Protein AF-A0A2P5P7U0-F1 (afdb_monomer)

InterPro domains:
  IPR005358 Putative zinc- or iron-chelating domain containing protein [PF03692] (101-203)

Nearest PDB structures (foldseek):
  4qjb-assembly2_B  TM=2.752E-01  e=4.908E+00  Plasmodium falciparum 3D7

Radius of gyration: 21.64 Å; Cα contacts (8 Å, |Δi|>4): 292; chains: 1; bounding box: 69×58×54 Å

Secondary structure (DSSP, 8-state):
--------------SSHHHHHHHHHHHHHHTTSS--TTTTTTTTS-TTTTT-GGGTT--GGGS-HHHHHHHHHHHHHTT---EE-S---HHHHHHHHTTS------GGGS--TT-TT--EEEEEHHHHHHHHHHHT--HHHHHHTSEEEEEETTEEEEEEESSPTTEETTEETTGGG--HHHHHTTEEE-TT-TT-EEE-TTSHHHHHHHHHHHHHHHHHHHHTTS-----PPP---HHHHHHHHTTS----

Organism: NCBI:txid1536648

Solvent-accessible surface area (backbone atoms only — not comparable to full-atom values): 15361 Å² total; per-residue (Å²): 133,88,82,88,81,85,87,81,83,93,74,88,89,84,84,66,75,68,66,60,52,63,62,54,48,62,56,54,49,69,62,58,80,62,92,55,74,57,77,62,49,70,83,52,53,66,40,64,88,67,74,40,54,90,49,67,96,52,52,75,57,75,50,52,72,69,57,50,52,52,51,48,49,46,24,39,76,69,73,25,52,59,63,42,81,39,59,70,41,72,68,53,50,53,59,50,54,67,61,45,70,81,82,47,86,54,63,89,42,51,70,49,85,92,42,70,91,49,59,36,52,54,36,42,57,67,46,48,45,45,35,16,63,62,62,73,41,57,51,72,62,52,52,72,66,33,45,81,72,52,68,58,94,89,38,49,33,30,25,47,41,52,74,39,85,50,60,50,99,92,17,53,70,37,62,94,45,50,36,66,61,67,66,53,50,45,55,42,84,36,95,90,42,57,61,29,30,27,36,37,37,72,29,72,42,27,43,45,26,51,54,45,54,35,51,51,48,52,56,42,66,73,61,62,90,69,79,94,72,96,69,87,75,86,77,77,54,76,68,63,42,49,72,66,46,63,77,54,80,81,84,126

Mean predicted aligned error: 11.46 Å

Foldseek 3Di:
DDDDDDDDDPDDPDDDPPPVVVVLLVVLLVLAPDPDQQPQLPPFFDCVVLVNPVCRPPHLLPDDPVSLVSSLVRCLVSVGWRKRQAFPAPVNLVSLLVLFDAQQPLPLLDDDPVCVVQQAQKAWLVLLVLLCVQLVNPSVRSVVQWAWDDQAPNITMTGCGPNHPQQDPNHGSNVVSDGPSVVSPPWADPPPDRRIITGRSNGPSSSSSVVSSSNSSVVSVVVPPDDDDDDDDDDDPVSSCCVRCVSPDPDD

pLDDT: mean 75.56, std 23.98, range [26.41, 98.31]

Sequence (252 aa):
MEKGLSARCLGGMTGNLSKTLRKDISVVSLVLEKGTCQQVMADLIDFDKHGLGNLRGRQPHQWMQAEMDSFLTACEAEEAAPRINLPFSLDTIQKLLSLAKCRGCGKCCIPNPKHPEWPGAGLFEDELKEVAKGSLIPFNKLKQQCIYRDTVDGRKSYWLPFPCQFRSAKGCKVYQVRPMACRMYPFVSGDNDPSHLILKVSCDYGKDIYRAITRNIKESLVDSHYLASGRKTFDPTEKDWEYLVGYLPKNK

Structure (mmCIF, N/CA/C/O backbone):
data_AF-A0A2P5P7U0-F1
#
_entry.id   AF-A0A2P5P7U0-F1
#
loop_
_atom_site.group_PDB
_atom_site.id
_atom_site.type_symbol
_atom_site.label_atom_id
_atom_site.label_alt_id
_atom_site.label_comp_id
_atom_site.label_asym_id
_atom_site.label_entity_id
_atom_site.label_seq_id
_atom_site.pdbx_PDB_ins_code
_atom_site.Cartn_x
_atom_site.Cartn_y
_atom_site.Cartn_z
_atom_site.occupancy
_atom_site.B_iso_or_equiv
_atom_site.auth_seq_id
_atom_site.auth_comp_id
_atom_site.auth_asym_id
_atom_site.auth_atom_id
_atom_site.pdbx_PDB_model_num
ATOM 1 N N . MET A 1 1 ? -46.631 -34.469 -16.125 1.00 38.91 1 MET A N 1
ATOM 2 C CA . MET A 1 1 ? -46.068 -34.008 -17.408 1.00 38.91 1 MET A CA 1
ATOM 3 C C . MET A 1 1 ? -46.374 -32.525 -17.536 1.00 38.91 1 MET A C 1
ATOM 5 O O . MET A 1 1 ? -47.447 -32.123 -17.116 1.00 38.91 1 MET A O 1
ATOM 9 N N . GLU A 1 2 ? -45.386 -31.763 -18.006 1.00 36.50 2 GLU A N 1
ATOM 10 C CA . GLU A 1 2 ? -45.443 -30.356 -18.445 1.00 36.50 2 GLU A CA 1
ATOM 11 C C . GLU A 1 2 ? -45.825 -29.276 -17.411 1.00 36.50 2 GLU A C 1
ATOM 13 O O . GLU A 1 2 ? -46.986 -28.981 -17.148 1.00 36.50 2 GLU A O 1
ATOM 18 N N . LYS A 1 3 ? -44.796 -28.602 -16.876 1.00 33.12 3 LYS A N 1
ATOM 19 C CA . LYS A 1 3 ? -44.899 -27.228 -16.363 1.00 33.12 3 LYS A CA 1
ATOM 20 C C . LYS A 1 3 ? -44.070 -26.327 -17.278 1.00 33.12 3 LYS A C 1
ATOM 22 O O . LYS A 1 3 ? -42.851 -26.469 -17.339 1.00 33.12 3 LYS A O 1
ATOM 27 N N . GLY A 1 4 ? -44.753 -25.440 -18.001 1.00 27.84 4 GLY A N 1
ATOM 28 C CA . GLY A 1 4 ? -44.160 -24.453 -18.898 1.00 27.84 4 GLY A CA 1
ATOM 29 C C . GLY A 1 4 ? -43.408 -23.363 -18.134 1.00 27.84 4 GLY A C 1
ATOM 30 O O . GLY A 1 4 ? -43.957 -22.714 -17.244 1.00 27.84 4 GLY A O 1
ATOM 31 N N . LEU A 1 5 ? -42.141 -23.170 -18.496 1.00 32.25 5 LEU A N 1
ATOM 32 C CA . LEU A 1 5 ? -41.292 -22.075 -18.038 1.00 32.25 5 LEU A CA 1
ATOM 33 C C . LEU A 1 5 ? -41.494 -20.859 -18.948 1.00 32.25 5 LEU A C 1
ATOM 35 O O . LEU A 1 5 ? -41.253 -20.905 -20.151 1.00 32.25 5 LEU A O 1
ATOM 39 N N . SER A 1 6 ? -41.942 -19.765 -18.336 1.00 28.69 6 SER A N 1
ATOM 40 C CA . SER A 1 6 ? -42.086 -18.443 -18.940 1.00 28.69 6 SER A CA 1
ATOM 41 C C . SER A 1 6 ? -40.713 -17.808 -19.179 1.00 28.69 6 SER A C 1
ATOM 43 O O . SER A 1 6 ? -40.020 -17.437 -18.232 1.00 28.69 6 SER A O 1
ATOM 45 N N . ALA A 1 7 ? -40.355 -17.620 -20.448 1.00 31.77 7 ALA A N 1
ATOM 46 C CA . ALA A 1 7 ? -39.240 -16.788 -20.880 1.00 31.77 7 ALA A CA 1
ATOM 47 C C . ALA A 1 7 ? -39.660 -15.310 -20.910 1.00 31.77 7 ALA A C 1
ATOM 49 O O . ALA A 1 7 ? -40.496 -14.928 -21.728 1.00 31.77 7 ALA A O 1
ATOM 50 N N . ARG A 1 8 ? -39.063 -14.463 -20.059 1.00 29.78 8 ARG A N 1
ATOM 51 C CA . ARG A 1 8 ? -39.053 -13.002 -20.246 1.00 29.78 8 ARG A CA 1
ATOM 52 C C . ARG A 1 8 ? -37.755 -12.370 -19.733 1.00 29.78 8 ARG A C 1
ATOM 54 O O . ARG A 1 8 ? -37.309 -12.657 -18.629 1.00 29.78 8 ARG A O 1
ATOM 61 N N . CYS A 1 9 ? -37.250 -11.450 -20.559 1.00 26.41 9 CYS A N 1
ATOM 62 C CA . CYS A 1 9 ? -36.277 -10.386 -20.287 1.00 26.41 9 CYS A CA 1
ATOM 63 C C . CYS A 1 9 ? -34.777 -10.746 -20.283 1.00 26.41 9 CYS A C 1
ATOM 65 O O . CYS A 1 9 ? -34.092 -10.618 -19.274 1.00 26.41 9 CYS A O 1
ATOM 67 N N . LEU A 1 10 ? -34.241 -11.039 -21.474 1.00 31.03 10 LEU A N 1
ATOM 68 C CA . LEU A 1 10 ? -32.892 -10.603 -21.857 1.00 31.03 10 LEU A CA 1
ATOM 69 C C . LEU A 1 10 ? -33.023 -9.217 -22.509 1.00 31.03 10 LEU A C 1
ATOM 71 O O . LEU A 1 10 ? -33.462 -9.102 -23.649 1.00 31.03 10 LEU A O 1
ATOM 75 N N . GLY A 1 11 ? -32.703 -8.166 -21.754 1.00 27.08 11 GLY A N 1
ATOM 76 C CA . GLY A 1 11 ? -32.695 -6.776 -22.211 1.00 27.08 11 GLY A CA 1
ATOM 77 C C . GLY A 1 11 ? -31.390 -6.115 -21.785 1.00 27.08 11 GLY A C 1
ATOM 78 O O . GLY A 1 11 ? -31.046 -6.127 -20.607 1.00 27.08 11 GLY A O 1
ATOM 79 N N . GLY A 1 12 ? -30.639 -5.625 -22.768 1.00 32.53 12 GLY A N 1
ATOM 80 C CA . GLY A 1 12 ? -29.226 -5.276 -22.679 1.00 32.53 12 GLY A CA 1
ATOM 81 C C . GLY A 1 12 ? -28.845 -4.230 -21.629 1.00 32.53 12 GLY A C 1
ATOM 82 O O . GLY A 1 12 ? -29.429 -3.155 -21.534 1.00 32.53 12 GLY A O 1
ATOM 83 N N . MET A 1 13 ? -27.748 -4.519 -20.929 1.00 28.50 13 MET A N 1
ATOM 84 C CA . MET A 1 13 ? -26.894 -3.530 -20.271 1.00 28.50 13 MET A CA 1
ATOM 85 C C . MET A 1 13 ? -25.478 -3.627 -20.848 1.00 28.50 13 MET A C 1
ATOM 87 O O . MET A 1 13 ? -24.517 -3.967 -20.166 1.00 28.50 13 MET A O 1
ATOM 91 N N . THR A 1 14 ? -25.343 -3.340 -22.141 1.00 35.50 14 THR A N 1
ATOM 92 C CA . THR A 1 14 ? -24.048 -3.128 -22.801 1.00 35.50 14 THR A CA 1
ATOM 93 C C . THR A 1 14 ? -23.979 -1.680 -23.259 1.00 35.50 14 THR A C 1
ATOM 95 O O . THR A 1 14 ? -24.340 -1.352 -24.385 1.00 35.50 14 THR A O 1
ATOM 98 N N . GLY A 1 15 ? -23.557 -0.786 -22.370 1.00 36.62 15 GLY A N 1
ATOM 99 C CA . GLY A 1 15 ? -23.345 0.605 -22.755 1.00 36.62 15 GLY A CA 1
ATOM 100 C C . GLY A 1 15 ? -23.300 1.544 -21.570 1.00 36.62 15 GLY A C 1
ATOM 101 O O . GLY A 1 15 ? -24.296 2.194 -21.295 1.00 36.62 15 GLY A O 1
ATOM 102 N N . ASN A 1 16 ? -22.160 1.591 -20.871 1.00 32.81 16 ASN A N 1
ATOM 103 C CA . ASN A 1 16 ? -21.675 2.810 -20.192 1.00 32.81 16 ASN A CA 1
ATOM 104 C C . ASN A 1 16 ? -20.297 2.670 -19.512 1.00 32.81 16 ASN A C 1
ATOM 106 O O . ASN A 1 16 ? -19.786 3.653 -18.985 1.00 32.81 16 ASN A O 1
ATOM 110 N N . LEU A 1 17 ? -19.627 1.514 -19.593 1.00 32.34 17 LEU A N 1
ATOM 111 C CA . LEU A 1 17 ? -18.256 1.353 -19.076 1.00 32.34 17 LEU A CA 1
ATOM 112 C C . LEU A 1 17 ? -17.185 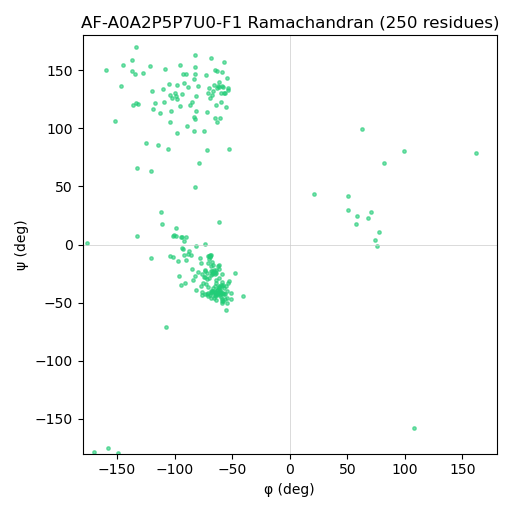2.178 -19.829 1.00 32.34 17 LEU A C 1
ATOM 114 O O . LEU A 1 17 ? -16.112 2.403 -19.282 1.00 32.34 17 LEU A O 1
ATOM 118 N N . SER A 1 18 ? -17.451 2.676 -21.047 1.00 40.00 18 SER A N 1
ATOM 119 C CA . SER A 1 18 ? -16.418 3.338 -21.867 1.00 40.00 18 SER A CA 1
ATOM 120 C C . SER A 1 18 ? -16.195 4.828 -21.573 1.00 40.00 18 SER A C 1
ATOM 122 O O . SER A 1 18 ? -15.132 5.355 -21.895 1.00 40.00 18 SER A O 1
ATOM 124 N N . LYS A 1 19 ? -17.157 5.532 -20.956 1.00 37.22 19 LYS A N 1
ATOM 125 C CA . LYS A 1 19 ? -17.023 6.978 -20.679 1.00 37.22 19 LYS A CA 1
ATOM 126 C C . LYS A 1 19 ? -16.264 7.274 -19.386 1.00 37.22 19 LYS A C 1
ATOM 128 O O . LYS A 1 19 ? -15.571 8.286 -19.324 1.00 37.22 19 LYS A O 1
ATOM 133 N N . THR A 1 20 ? -16.355 6.392 -18.392 1.00 38.66 20 THR A N 1
ATOM 134 C CA . THR A 1 20 ? -15.588 6.507 -17.143 1.00 38.66 20 THR A CA 1
ATOM 135 C C . THR A 1 20 ? -14.109 6.200 -17.389 1.00 38.66 20 THR A C 1
ATOM 137 O O . THR A 1 20 ? -13.266 7.008 -17.017 1.00 38.66 20 THR A O 1
ATOM 140 N N . LEU A 1 21 ? -13.802 5.156 -18.178 1.00 36.44 21 LEU A N 1
ATOM 141 C CA . LEU A 1 21 ? -12.424 4.823 -18.569 1.00 36.44 21 LEU A CA 1
ATOM 142 C C . LEU A 1 21 ? -11.702 5.976 -19.292 1.00 36.44 21 LEU A C 1
ATOM 144 O O . LEU A 1 21 ? -10.523 6.205 -19.056 1.00 36.44 21 LEU A O 1
ATOM 148 N N . ARG A 1 22 ? -12.399 6.746 -20.145 1.00 39.84 22 ARG A N 1
ATOM 149 C CA . ARG A 1 22 ? -11.788 7.881 -20.867 1.00 39.84 22 ARG A CA 1
ATOM 150 C C . ARG A 1 22 ? -11.360 9.040 -19.962 1.00 39.84 22 ARG A C 1
ATOM 152 O O . ARG A 1 22 ? -10.473 9.791 -20.351 1.00 39.84 22 ARG A O 1
ATOM 159 N N . LYS A 1 23 ? -11.965 9.200 -18.779 1.00 43.25 23 LYS A N 1
ATOM 160 C CA . LYS A 1 23 ? -11.517 10.190 -17.782 1.00 43.25 23 LYS A CA 1
ATOM 161 C C . LYS A 1 23 ? -10.344 9.676 -16.944 1.00 43.25 23 LYS A C 1
ATOM 163 O O . LYS A 1 23 ? -9.528 10.481 -16.515 1.00 43.25 23 LYS A O 1
ATOM 168 N N . ASP A 1 24 ? -10.217 8.363 -16.773 1.00 44.25 24 ASP A N 1
ATOM 169 C CA . ASP A 1 24 ? -9.096 7.758 -16.043 1.00 44.25 24 ASP A CA 1
ATOM 170 C C . ASP A 1 24 ? -7.787 7.787 -16.859 1.00 44.25 24 ASP A C 1
ATOM 172 O O . ASP A 1 24 ? -6.701 7.932 -16.293 1.00 44.25 24 ASP A O 1
ATOM 176 N N . ILE A 1 25 ? -7.884 7.776 -18.196 1.00 44.31 25 ILE A N 1
ATOM 177 C CA . ILE A 1 25 ? -6.740 7.929 -19.114 1.00 44.31 25 ILE A CA 1
ATOM 178 C C . ILE A 1 25 ? -6.003 9.264 -18.904 1.00 44.31 25 ILE A C 1
ATOM 180 O O . ILE A 1 25 ? -4.777 9.287 -18.968 1.00 44.31 25 ILE A O 1
ATOM 184 N N . SER A 1 26 ? -6.693 10.365 -18.564 1.00 46.41 26 SER A N 1
ATOM 185 C CA . SER A 1 26 ? -6.034 11.678 -18.420 1.00 46.41 26 SER A CA 1
ATOM 186 C C . SER A 1 26 ? -5.055 11.750 -17.246 1.00 46.41 26 SER A C 1
ATOM 188 O O . SER A 1 26 ? -4.161 12.591 -17.235 1.00 46.41 26 SER A O 1
ATOM 190 N N . VAL A 1 27 ? -5.233 10.898 -16.233 1.00 45.34 27 VAL A N 1
ATOM 191 C CA . VAL A 1 27 ? -4.309 10.818 -15.095 1.00 45.34 27 VAL A CA 1
ATOM 192 C C . VAL A 1 27 ? -3.113 9.965 -15.473 1.00 45.34 27 VAL A C 1
ATOM 194 O O . VAL A 1 27 ? -1.992 10.335 -15.145 1.00 45.34 27 VAL A O 1
ATOM 197 N N . VAL A 1 28 ? -3.333 8.878 -16.218 1.00 46.31 28 VAL A N 1
ATOM 198 C CA . VAL A 1 28 ? -2.239 8.057 -16.732 1.00 46.31 28 VAL A CA 1
ATOM 199 C C . VAL A 1 28 ? -1.353 8.873 -17.671 1.00 46.31 28 VAL A C 1
ATOM 201 O O . VAL A 1 28 ? -0.149 8.840 -17.486 1.00 46.31 28 VAL A O 1
ATOM 204 N N . SER A 1 29 ? -1.899 9.715 -18.554 1.00 41.66 29 SER A N 1
ATOM 205 C CA . SER A 1 29 ? -1.096 10.637 -19.379 1.00 41.66 29 SER A CA 1
ATOM 206 C C . SER A 1 29 ? -0.178 11.563 -18.557 1.00 41.66 29 SER A C 1
ATOM 208 O O . SER A 1 29 ? 0.963 11.793 -18.945 1.00 41.66 29 SER A O 1
ATOM 210 N N . LEU A 1 30 ? -0.618 12.018 -17.376 1.00 41.44 30 LEU A N 1
ATOM 211 C CA . LEU A 1 30 ? 0.179 12.837 -16.445 1.00 41.44 30 LEU A CA 1
ATOM 212 C C . LEU A 1 30 ? 1.365 12.074 -15.821 1.00 41.44 30 LEU A C 1
ATOM 214 O O . LEU A 1 30 ? 2.364 12.690 -15.456 1.00 41.44 30 LEU A O 1
ATOM 218 N N . VAL A 1 31 ? 1.282 10.741 -15.726 1.00 47.38 31 VAL A N 1
ATOM 219 C CA . VAL A 1 31 ? 2.366 9.868 -15.231 1.00 47.38 31 VAL A CA 1
ATOM 220 C C . VAL A 1 31 ? 3.537 9.786 -16.224 1.00 47.38 31 VAL A C 1
ATOM 222 O O . VAL A 1 31 ? 4.627 9.350 -15.859 1.00 47.38 31 VAL A O 1
ATOM 225 N N . LEU A 1 32 ? 3.335 10.193 -17.482 1.00 45.47 32 LEU A N 1
ATOM 226 C CA . LEU A 1 32 ? 4.125 9.700 -18.618 1.00 45.47 32 LEU A CA 1
ATOM 227 C C . LEU A 1 32 ? 4.888 10.774 -19.384 1.00 45.47 32 LEU A C 1
ATOM 229 O O . LEU A 1 32 ? 5.804 10.444 -20.133 1.00 45.47 32 LEU A O 1
ATOM 233 N N . GLU A 1 33 ? 4.600 12.049 -19.134 1.00 47.28 33 GLU A N 1
ATOM 234 C CA . GLU A 1 33 ? 5.297 13.174 -19.772 1.00 47.28 33 GLU A CA 1
ATOM 235 C C . GLU A 1 33 ? 6.750 13.364 -19.290 1.00 47.28 33 GLU A C 1
ATOM 237 O O . GLU A 1 33 ? 7.504 14.127 -19.891 1.00 47.28 33 GLU A O 1
ATOM 242 N N . LYS A 1 34 ? 7.192 12.670 -18.231 1.00 46.00 34 LYS A N 1
ATOM 243 C CA . LYS A 1 34 ? 8.556 12.794 -17.682 1.00 46.00 34 LYS A CA 1
ATOM 244 C C . LYS A 1 34 ? 9.245 11.432 -17.617 1.00 46.00 34 LYS A C 1
ATOM 246 O O . LYS A 1 34 ? 9.174 10.738 -16.605 1.00 46.00 34 LYS A O 1
ATOM 251 N N . GLY A 1 35 ? 9.902 11.049 -18.713 1.00 45.97 35 GLY A N 1
ATOM 252 C CA . GLY A 1 35 ? 10.561 9.754 -18.938 1.00 45.97 35 GLY A CA 1
ATOM 253 C C . GLY A 1 35 ? 11.558 9.310 -17.860 1.00 45.97 35 GLY A C 1
ATOM 254 O O . GLY A 1 35 ? 12.763 9.437 -18.027 1.00 45.97 35 GLY A O 1
ATOM 255 N N . THR A 1 36 ? 11.062 8.732 -16.768 1.00 50.72 36 THR A N 1
ATOM 256 C CA . THR A 1 36 ? 11.877 8.421 -15.579 1.00 50.72 36 THR A CA 1
ATOM 257 C C . THR A 1 36 ? 11.680 6.998 -15.045 1.00 50.72 36 THR A C 1
ATOM 259 O O . THR A 1 36 ? 12.245 6.640 -14.017 1.00 50.72 36 THR A O 1
ATOM 262 N N . CYS A 1 37 ? 10.937 6.139 -15.754 1.00 50.38 37 CYS A N 1
ATOM 263 C CA . CYS A 1 37 ? 10.724 4.753 -15.319 1.00 50.38 37 CYS A CA 1
ATOM 264 C C . CYS A 1 37 ? 12.010 3.904 -15.402 1.00 50.38 37 CYS A C 1
ATOM 266 O O . CYS A 1 37 ? 12.162 2.954 -14.648 1.00 50.38 37 CYS A O 1
ATOM 268 N N . GLN A 1 38 ? 12.959 4.254 -16.276 1.00 47.78 38 GLN A N 1
ATOM 269 C CA . GLN A 1 38 ? 14.168 3.454 -16.508 1.00 47.78 38 GLN A CA 1
ATOM 270 C C . GLN A 1 38 ? 15.228 3.584 -15.413 1.00 47.78 38 GLN A C 1
ATOM 272 O O . GLN A 1 38 ? 15.820 2.590 -14.996 1.00 47.78 38 GLN A O 1
ATOM 277 N N . GLN A 1 39 ? 15.474 4.813 -14.961 1.00 47.78 39 GLN A N 1
ATOM 278 C CA . GLN A 1 39 ? 16.641 5.127 -14.137 1.00 47.78 39 GLN A CA 1
ATOM 279 C C . GLN A 1 39 ? 16.516 4.564 -12.722 1.00 47.78 39 GLN A C 1
ATOM 281 O O . GLN A 1 39 ? 17.513 4.256 -12.090 1.00 47.78 39 GLN A O 1
ATOM 286 N N . VAL A 1 40 ? 15.284 4.347 -12.260 1.00 52.53 40 VAL A N 1
ATOM 287 C CA . VAL A 1 40 ? 15.023 3.877 -10.901 1.00 52.53 40 VAL A CA 1
ATOM 288 C C . VAL A 1 40 ? 15.029 2.349 -10.790 1.00 52.53 40 VAL A C 1
ATOM 290 O O . VAL A 1 40 ? 14.969 1.823 -9.689 1.00 52.53 40 VAL A O 1
ATOM 293 N N . MET A 1 41 ? 15.096 1.611 -11.905 1.00 59.88 41 MET A N 1
ATOM 294 C CA . MET A 1 41 ? 14.998 0.146 -11.876 1.00 59.88 41 MET A CA 1
ATOM 295 C C . MET A 1 41 ? 16.333 -0.586 -11.870 1.00 59.88 41 MET A C 1
ATOM 297 O O . MET A 1 41 ? 16.390 -1.692 -11.340 1.00 59.88 41 MET A O 1
ATOM 301 N N . ALA A 1 42 ? 17.392 0.013 -12.421 1.00 53.88 42 ALA A N 1
ATOM 302 C CA . ALA A 1 42 ? 18.715 -0.611 -12.482 1.00 53.88 42 ALA A CA 1
ATOM 303 C C . ALA A 1 42 ? 19.345 -0.830 -11.094 1.00 53.88 42 ALA A C 1
ATOM 305 O O . ALA A 1 42 ? 20.129 -1.760 -10.933 1.00 53.88 42 ALA A O 1
ATOM 306 N N . ASP A 1 43 ? 18.947 -0.030 -10.103 1.00 65.94 43 ASP A N 1
ATOM 307 C CA . ASP A 1 43 ? 19.481 -0.089 -8.738 1.00 65.94 43 ASP A CA 1
ATOM 308 C C . ASP A 1 43 ? 18.662 -1.001 -7.804 1.00 65.94 43 ASP A C 1
ATOM 310 O O . ASP A 1 43 ? 19.016 -1.175 -6.640 1.00 65.94 43 ASP A O 1
ATOM 314 N N . LEU A 1 44 ? 17.539 -1.562 -8.275 1.00 75.75 44 LEU A N 1
ATOM 315 C CA . LEU A 1 44 ? 16.613 -2.318 -7.420 1.00 75.75 44 LEU A CA 1
ATOM 316 C C . LEU A 1 44 ? 16.915 -3.813 -7.350 1.00 75.75 44 LEU A C 1
ATOM 318 O O . LEU A 1 44 ? 16.621 -4.429 -6.329 1.00 75.75 44 LEU A O 1
ATOM 322 N N . ILE A 1 45 ? 17.427 -4.397 -8.433 1.00 88.88 45 ILE A N 1
ATOM 323 C CA . ILE A 1 45 ? 17.675 -5.838 -8.556 1.00 88.88 45 ILE A CA 1
ATOM 324 C C . ILE A 1 45 ? 18.940 -6.097 -9.377 1.00 88.88 45 ILE A C 1
ATOM 326 O O . ILE A 1 45 ? 19.296 -5.305 -10.253 1.00 88.88 45 ILE A O 1
ATOM 330 N N . ASP A 1 46 ? 19.584 -7.236 -9.151 1.00 91.88 46 ASP A N 1
ATOM 331 C CA . ASP A 1 46 ? 20.701 -7.695 -9.971 1.00 91.88 46 ASP A CA 1
ATOM 332 C C . ASP A 1 46 ? 20.167 -8.403 -11.228 1.00 91.88 46 ASP A C 1
ATOM 334 O O . ASP A 1 46 ? 19.792 -9.579 -11.220 1.00 91.88 46 ASP A O 1
ATOM 338 N N . PHE A 1 47 ? 20.113 -7.668 -12.342 1.00 92.50 47 PHE A N 1
ATOM 339 C CA . PHE A 1 47 ? 19.599 -8.192 -13.609 1.00 92.50 47 PHE A CA 1
ATOM 340 C C . PHE A 1 47 ? 20.376 -9.423 -14.093 1.00 92.50 47 PHE A C 1
ATOM 342 O O . PHE A 1 47 ? 19.765 -10.330 -14.654 1.00 92.50 47 PHE A O 1
ATOM 349 N N . ASP A 1 48 ? 21.691 -9.489 -13.883 1.00 94.06 48 ASP A N 1
ATOM 350 C CA . ASP A 1 48 ? 22.506 -10.577 -14.432 1.00 94.06 48 ASP A CA 1
ATOM 351 C C . ASP A 1 48 ? 22.311 -11.859 -13.618 1.00 94.06 48 ASP A C 1
ATOM 353 O O . ASP A 1 48 ? 22.089 -12.926 -14.195 1.00 94.06 48 ASP A O 1
ATOM 357 N N . LYS A 1 49 ? 22.244 -11.738 -12.285 1.00 95.69 49 LYS A N 1
ATOM 358 C CA . LYS A 1 49 ? 21.872 -12.832 -11.370 1.00 95.69 49 LYS A CA 1
ATOM 359 C C . LYS A 1 49 ? 20.534 -13.483 -11.732 1.00 95.69 49 LYS A C 1
ATOM 361 O O . LYS A 1 49 ? 20.363 -14.686 -11.537 1.00 95.69 49 LYS A O 1
ATOM 366 N N . HIS A 1 50 ? 19.591 -12.707 -12.265 1.00 95.25 50 HIS A N 1
ATOM 367 C CA . HIS A 1 50 ? 18.253 -13.172 -12.635 1.00 95.25 50 HIS A CA 1
ATOM 368 C C . HIS A 1 50 ? 18.077 -13.481 -14.134 1.00 95.25 50 HIS A C 1
ATOM 370 O O . HIS A 1 50 ? 16.960 -13.766 -14.567 1.00 95.25 50 HIS A O 1
ATOM 376 N N . GLY A 1 51 ? 19.151 -13.448 -14.936 1.00 95.75 51 GLY A N 1
ATOM 377 C CA . GLY A 1 51 ? 19.085 -13.721 -16.379 1.00 95.75 51 GLY A CA 1
ATOM 378 C C . GLY A 1 51 ? 18.323 -12.656 -17.180 1.00 95.75 51 GLY A C 1
ATOM 379 O O . GLY A 1 51 ? 17.828 -12.933 -18.268 1.00 95.75 51 GLY A O 1
ATOM 380 N N . LEU A 1 52 ? 18.218 -11.443 -16.637 1.00 95.00 52 LEU A N 1
ATOM 381 C CA . LEU A 1 52 ? 17.525 -10.288 -17.209 1.00 95.00 52 LEU A CA 1
ATOM 382 C C . LEU A 1 52 ? 18.489 -9.293 -17.868 1.00 95.00 52 LEU A C 1
ATOM 384 O O . LEU A 1 52 ? 18.068 -8.204 -18.245 1.00 95.00 52 LEU A O 1
ATOM 388 N N . GLY A 1 53 ? 19.777 -9.619 -18.019 1.00 93.50 53 GLY A N 1
ATOM 389 C CA . GLY A 1 53 ? 20.786 -8.698 -18.566 1.00 93.50 53 GLY A CA 1
ATOM 390 C C . GLY A 1 53 ? 20.397 -8.080 -19.920 1.00 93.50 53 GLY A C 1
ATOM 391 O O . GLY A 1 53 ? 20.679 -6.911 -20.176 1.00 93.50 53 GLY A O 1
ATOM 392 N N . ASN A 1 54 ? 19.639 -8.809 -20.748 1.00 93.69 54 ASN A N 1
ATOM 393 C CA . ASN A 1 54 ? 19.098 -8.337 -22.030 1.00 93.69 54 ASN A CA 1
ATOM 394 C C . ASN A 1 54 ? 18.002 -7.253 -21.907 1.00 93.69 54 ASN A C 1
ATOM 396 O O . ASN A 1 54 ? 17.591 -6.676 -22.917 1.00 93.69 54 ASN A O 1
ATOM 400 N N . LEU A 1 55 ? 17.484 -6.999 -20.703 1.00 90.62 55 LEU A N 1
ATOM 401 C CA . LEU A 1 55 ? 16.521 -5.935 -20.413 1.00 90.62 55 LEU A CA 1
ATOM 402 C C . LEU A 1 55 ? 17.201 -4.617 -20.021 1.00 90.62 55 LEU A C 1
ATOM 404 O O . LEU A 1 55 ? 16.534 -3.578 -20.014 1.00 90.62 55 LEU A O 1
ATOM 408 N N . ARG A 1 56 ? 18.508 -4.630 -19.713 1.00 87.69 56 ARG A N 1
ATOM 409 C CA . ARG A 1 56 ? 19.263 -3.416 -19.370 1.00 87.69 56 ARG A CA 1
ATOM 410 C C . ARG A 1 56 ? 19.150 -2.398 -20.513 1.00 87.69 56 ARG A C 1
ATOM 412 O O . ARG A 1 56 ? 19.329 -2.729 -21.681 1.00 87.69 56 ARG A O 1
ATOM 419 N N . GLY A 1 57 ? 18.806 -1.155 -20.180 1.00 84.56 57 GLY A N 1
ATOM 420 C CA . GLY A 1 57 ? 18.645 -0.073 -21.161 1.00 84.56 57 GLY A CA 1
ATOM 421 C C . GLY A 1 57 ? 17.362 -0.124 -22.005 1.00 84.56 57 GLY A C 1
ATOM 422 O O . GLY A 1 57 ? 17.126 0.801 -22.782 1.00 84.56 57 GLY A O 1
ATOM 423 N N . ARG A 1 58 ? 16.487 -1.127 -21.830 1.00 87.19 58 ARG A N 1
ATOM 424 C CA . ARG A 1 58 ? 15.134 -1.161 -22.425 1.00 87.19 58 ARG A CA 1
ATOM 425 C C . ARG A 1 58 ? 14.104 -0.584 -21.463 1.00 87.19 58 ARG A C 1
ATOM 427 O O . ARG A 1 58 ? 14.267 -0.666 -20.248 1.00 87.19 58 ARG A O 1
ATOM 434 N N . GLN A 1 59 ? 13.075 0.071 -21.984 1.00 84.56 59 GLN A N 1
ATOM 435 C CA . GLN A 1 59 ? 12.005 0.633 -21.160 1.00 84.56 59 GLN A CA 1
ATOM 436 C C . GLN A 1 59 ? 10.982 -0.461 -20.816 1.00 84.56 59 GLN A C 1
ATOM 438 O O . GLN A 1 59 ? 10.708 -1.304 -21.672 1.00 84.56 59 GLN A O 1
ATOM 443 N N . PRO A 1 60 ? 10.337 -0.436 -19.635 1.00 88.00 60 PRO A N 1
ATOM 444 C CA . PRO A 1 60 ? 9.414 -1.503 -19.222 1.00 88.00 60 PRO A CA 1
ATOM 445 C C . PRO A 1 60 ? 8.235 -1.734 -20.168 1.00 88.00 60 PRO A C 1
ATOM 447 O O . PRO A 1 60 ? 7.785 -2.861 -20.345 1.00 88.00 60 PRO A O 1
ATOM 450 N N . HIS A 1 61 ? 7.754 -0.680 -20.831 1.00 85.25 61 HIS A N 1
ATOM 451 C CA . HIS A 1 61 ? 6.673 -0.776 -21.818 1.00 85.25 61 HIS A CA 1
ATOM 452 C C . HIS A 1 61 ? 7.091 -1.486 -23.124 1.00 85.25 61 HIS A C 1
ATOM 454 O O . HIS A 1 61 ? 6.237 -1.826 -23.943 1.00 85.25 61 HIS A O 1
ATOM 460 N N . GLN A 1 62 ? 8.397 -1.696 -23.335 1.00 87.75 62 GLN A N 1
ATOM 461 C CA . GLN A 1 62 ? 8.972 -2.429 -24.469 1.00 87.75 62 GLN A CA 1
ATOM 462 C C . GLN A 1 62 ? 9.215 -3.909 -24.144 1.00 87.75 62 GLN A C 1
ATOM 464 O O . GLN A 1 62 ? 9.716 -4.651 -24.993 1.00 87.75 62 GLN A O 1
ATOM 469 N N . TRP A 1 63 ? 8.948 -4.339 -22.911 1.00 90.38 63 TRP A N 1
ATOM 470 C CA . TRP A 1 63 ? 9.157 -5.717 -22.490 1.00 90.38 63 TRP A CA 1
ATOM 471 C C . TRP A 1 63 ? 7.972 -6.595 -22.888 1.00 90.38 63 TRP A C 1
ATOM 473 O O . TRP A 1 63 ? 6.809 -6.189 -22.833 1.00 90.38 63 TRP A O 1
ATOM 483 N N . MET A 1 64 ? 8.272 -7.827 -23.281 1.00 93.81 64 MET A N 1
ATOM 484 C CA . MET A 1 64 ? 7.273 -8.872 -23.458 1.00 93.81 64 MET A CA 1
ATOM 485 C C . MET A 1 64 ? 6.684 -9.276 -22.105 1.00 93.81 64 MET A C 1
ATOM 487 O O . MET A 1 64 ? 7.299 -9.095 -21.054 1.00 93.81 64 MET A O 1
ATOM 491 N N . GLN A 1 65 ? 5.506 -9.902 -22.127 1.00 93.25 65 GLN A N 1
ATOM 492 C CA . GLN A 1 65 ? 4.844 -10.364 -20.905 1.00 93.25 65 GLN A CA 1
ATOM 493 C C . GLN A 1 65 ? 5.740 -11.302 -20.076 1.00 93.25 65 GLN A C 1
ATOM 495 O O . GLN A 1 65 ? 5.844 -11.121 -18.868 1.00 93.25 65 GLN A O 1
ATOM 500 N N . ALA A 1 66 ? 6.439 -12.239 -20.725 1.00 96.19 66 ALA A N 1
ATOM 501 C CA . ALA A 1 66 ? 7.362 -13.151 -20.049 1.00 96.19 66 ALA A CA 1
ATOM 502 C C . ALA A 1 66 ? 8.550 -12.418 -19.397 1.00 96.19 66 ALA A C 1
ATOM 504 O O . ALA A 1 66 ? 8.930 -12.741 -18.278 1.00 96.19 66 ALA A O 1
ATOM 505 N N . GLU A 1 67 ? 9.098 -11.397 -20.060 1.00 95.25 67 GLU A N 1
ATOM 506 C CA . GLU A 1 67 ? 10.192 -10.576 -19.521 1.00 95.25 67 GLU A CA 1
ATOM 507 C C . GLU A 1 67 ? 9.732 -9.788 -18.283 1.00 95.25 67 GLU A C 1
ATOM 509 O O . GLU A 1 67 ? 10.415 -9.778 -17.260 1.00 95.25 67 GLU A O 1
ATOM 514 N N . MET A 1 68 ? 8.534 -9.195 -18.347 1.00 94.75 68 MET A N 1
ATOM 515 C CA . MET A 1 68 ? 7.903 -8.504 -17.219 1.00 94.75 68 MET A CA 1
ATOM 516 C C . MET A 1 68 ? 7.654 -9.444 -16.031 1.00 94.75 68 MET A C 1
ATOM 518 O O . MET A 1 68 ? 7.873 -9.070 -14.880 1.00 94.75 68 MET A O 1
ATOM 522 N N . ASP A 1 69 ? 7.202 -10.669 -16.290 1.00 95.56 69 ASP A N 1
ATOM 523 C CA . ASP A 1 69 ? 6.930 -11.650 -15.239 1.00 95.56 69 ASP A CA 1
ATOM 524 C C . ASP A 1 69 ? 8.217 -12.135 -14.560 1.00 95.56 69 ASP A C 1
ATOM 526 O O . ASP A 1 69 ? 8.257 -12.238 -13.328 1.00 95.56 69 ASP A O 1
ATOM 530 N N . SER A 1 70 ? 9.287 -12.348 -15.330 1.00 95.94 70 SER A N 1
ATOM 531 C CA . SER A 1 70 ? 10.611 -12.655 -14.784 1.00 95.94 70 SER A CA 1
ATOM 532 C C . SER A 1 70 ? 11.162 -11.497 -13.947 1.00 95.94 70 SER A C 1
ATOM 534 O O . SER A 1 70 ? 11.634 -11.724 -12.834 1.00 95.94 70 SER A O 1
ATOM 536 N N . PHE A 1 71 ? 11.018 -10.250 -14.412 1.00 94.56 71 PHE A N 1
ATOM 537 C CA . PHE A 1 71 ? 11.392 -9.056 -13.647 1.00 94.56 71 PHE A CA 1
ATOM 538 C C . PHE A 1 71 ? 10.647 -8.960 -12.308 1.00 94.56 71 PHE A C 1
ATOM 540 O O . PHE A 1 71 ? 11.266 -8.823 -11.255 1.00 94.56 71 PHE A O 1
ATOM 547 N N . LEU A 1 72 ? 9.318 -9.094 -12.313 1.00 94.19 72 LEU A N 1
ATOM 548 C CA . LEU A 1 72 ? 8.515 -9.027 -11.086 1.00 94.19 72 LEU A CA 1
ATOM 549 C C . LEU A 1 72 ? 8.831 -10.168 -10.110 1.00 94.19 72 LEU A C 1
ATOM 551 O O . LEU A 1 72 ? 8.710 -9.992 -8.897 1.00 94.19 72 LEU A O 1
ATOM 555 N N . THR A 1 73 ? 9.232 -11.328 -10.632 1.00 95.31 73 THR A N 1
ATOM 556 C CA . THR A 1 73 ? 9.700 -12.463 -9.826 1.00 95.31 73 THR A CA 1
ATOM 557 C C . THR A 1 73 ? 11.049 -12.160 -9.179 1.00 95.31 73 THR A C 1
ATOM 559 O O . THR A 1 73 ? 11.208 -12.410 -7.985 1.00 95.31 73 THR A O 1
ATOM 562 N N . ALA A 1 74 ? 11.986 -11.561 -9.920 1.00 94.88 74 ALA A N 1
ATOM 563 C CA . ALA A 1 74 ? 13.261 -11.098 -9.377 1.00 94.88 74 ALA A CA 1
ATOM 564 C C . ALA A 1 74 ? 13.053 -10.053 -8.269 1.00 94.88 74 ALA A C 1
ATOM 566 O O . ALA A 1 74 ? 13.596 -10.202 -7.178 1.00 94.88 74 ALA A O 1
ATOM 567 N N . CYS A 1 75 ? 12.172 -9.067 -8.480 1.00 92.81 75 CYS A N 1
ATOM 568 C CA . CYS A 1 75 ? 11.845 -8.095 -7.435 1.00 92.81 75 CYS A CA 1
ATOM 569 C C . CYS A 1 75 ? 11.300 -8.749 -6.159 1.00 92.81 75 CYS A C 1
ATOM 571 O O . CYS A 1 75 ? 11.670 -8.344 -5.063 1.00 92.81 75 CYS A O 1
ATOM 573 N N . GLU A 1 76 ? 10.427 -9.756 -6.268 1.00 91.50 76 GLU A N 1
ATOM 574 C CA . GLU A 1 76 ? 9.942 -10.474 -5.084 1.00 91.50 76 GLU A CA 1
ATOM 575 C C . GLU A 1 76 ? 11.068 -11.247 -4.380 1.00 91.50 76 GLU A C 1
ATOM 577 O O . GLU A 1 76 ? 11.140 -11.200 -3.153 1.00 91.50 76 GLU A O 1
ATOM 582 N N . ALA A 1 77 ? 11.950 -11.909 -5.136 1.00 92.31 77 ALA A N 1
ATOM 583 C CA . ALA A 1 77 ? 13.062 -12.692 -4.594 1.00 92.31 77 ALA A CA 1
ATOM 584 C C . ALA A 1 77 ? 14.099 -11.836 -3.848 1.00 92.31 77 ALA A C 1
ATOM 586 O O . ALA A 1 77 ? 14.647 -12.282 -2.843 1.00 92.31 77 ALA A O 1
ATOM 587 N N . GLU A 1 78 ? 14.348 -10.613 -4.315 1.00 91.81 78 GLU A N 1
ATOM 588 C CA . GLU A 1 78 ? 15.297 -9.677 -3.692 1.00 91.81 78 GLU A CA 1
ATOM 589 C C . GLU A 1 78 ? 14.621 -8.706 -2.707 1.00 91.81 78 GLU A C 1
ATOM 591 O O . GLU A 1 78 ? 15.247 -7.775 -2.203 1.00 91.81 78 GLU A O 1
ATOM 596 N N . GLU A 1 79 ? 13.325 -8.899 -2.430 1.00 88.56 79 GLU A N 1
ATOM 597 C CA . GLU A 1 79 ? 12.484 -7.972 -1.658 1.00 88.56 79 GLU A CA 1
ATOM 598 C C . GLU A 1 79 ? 12.558 -6.512 -2.147 1.00 88.56 79 GLU A C 1
ATOM 600 O O . GLU A 1 79 ? 12.383 -5.555 -1.375 1.00 88.56 79 GLU A O 1
ATOM 605 N N . ALA A 1 80 ? 12.806 -6.344 -3.442 1.00 89.69 80 ALA A N 1
ATOM 606 C CA . ALA A 1 80 ? 12.860 -5.070 -4.121 1.00 89.69 80 ALA A CA 1
ATOM 607 C C . ALA A 1 80 ? 11.452 -4.594 -4.492 1.00 89.69 80 ALA A C 1
ATOM 609 O O . ALA A 1 80 ? 10.508 -5.369 -4.681 1.00 89.69 80 ALA A O 1
ATOM 610 N N . ALA A 1 81 ? 11.295 -3.279 -4.590 1.00 88.94 81 ALA A N 1
ATOM 611 C CA . ALA A 1 81 ? 10.020 -2.659 -4.901 1.00 88.94 81 ALA A CA 1
ATOM 612 C C . ALA A 1 81 ? 10.229 -1.553 -5.941 1.00 88.94 81 ALA A C 1
ATOM 614 O O . ALA A 1 81 ? 10.963 -0.605 -5.658 1.00 88.94 81 ALA A O 1
ATOM 615 N N . PRO A 1 82 ? 9.590 -1.649 -7.121 1.00 90.38 82 PRO A N 1
ATOM 616 C CA . PRO A 1 82 ? 9.616 -0.588 -8.114 1.00 90.38 82 PRO A CA 1
ATOM 617 C C . PRO A 1 82 ? 9.173 0.743 -7.516 1.00 90.38 82 PRO A C 1
ATOM 619 O O . PRO A 1 82 ? 8.157 0.813 -6.813 1.00 90.38 82 PRO A O 1
ATOM 622 N N . ARG A 1 83 ? 9.918 1.803 -7.832 1.00 87.50 83 ARG A N 1
ATOM 623 C CA . ARG A 1 83 ? 9.499 3.173 -7.546 1.00 87.50 83 ARG A CA 1
ATOM 624 C C . ARG A 1 83 ? 8.752 3.732 -8.752 1.00 87.50 83 ARG A C 1
ATOM 626 O O . ARG A 1 83 ? 9.134 3.507 -9.900 1.00 87.50 83 ARG A O 1
ATOM 633 N N . ILE A 1 84 ? 7.674 4.448 -8.484 1.00 85.44 84 ILE A N 1
ATOM 634 C CA . ILE A 1 84 ? 6.850 5.125 -9.479 1.00 85.44 84 ILE A CA 1
ATOM 635 C C . ILE A 1 84 ? 6.951 6.614 -9.175 1.00 85.44 84 ILE A C 1
ATOM 637 O O . ILE A 1 84 ? 6.608 7.029 -8.071 1.00 85.44 84 ILE A O 1
ATOM 641 N N . ASN A 1 85 ? 7.407 7.409 -10.141 1.00 81.94 85 ASN A N 1
ATOM 642 C CA . ASN A 1 85 ? 7.645 8.845 -9.965 1.00 81.94 85 ASN A CA 1
ATOM 643 C C . ASN A 1 85 ? 6.333 9.624 -10.032 1.00 81.94 85 ASN A C 1
ATOM 645 O O . ASN A 1 85 ? 6.022 10.305 -11.008 1.00 81.94 85 ASN A O 1
ATOM 649 N N . LEU A 1 86 ? 5.532 9.440 -8.992 1.00 82.81 86 LEU A N 1
ATOM 650 C CA . LEU A 1 86 ? 4.276 10.117 -8.761 1.00 82.81 86 LEU A CA 1
ATOM 651 C C . LEU A 1 86 ? 4.215 10.580 -7.315 1.00 82.81 86 LEU A C 1
ATOM 653 O O . LEU A 1 86 ? 4.693 9.865 -6.432 1.00 82.81 86 LEU A O 1
ATOM 657 N N . PRO A 1 87 ? 3.564 11.727 -7.060 1.00 83.50 87 PRO A N 1
ATOM 658 C CA . PRO A 1 87 ? 3.410 12.211 -5.706 1.00 83.50 87 PRO A CA 1
ATOM 659 C C . PRO A 1 87 ? 2.601 11.217 -4.872 1.00 83.50 87 PRO A C 1
ATOM 661 O O . PRO A 1 87 ? 1.554 10.721 -5.320 1.00 83.50 87 PRO A O 1
ATOM 664 N N . PHE A 1 88 ? 3.059 10.970 -3.645 1.00 83.75 88 PHE A N 1
ATOM 665 C CA . PHE A 1 88 ? 2.350 10.146 -2.671 1.00 83.75 88 PHE A CA 1
ATOM 666 C C . PHE A 1 88 ? 1.116 10.888 -2.137 1.00 83.75 88 PHE A C 1
ATOM 668 O O . PHE A 1 88 ? 1.132 11.494 -1.076 1.00 83.75 88 PHE A O 1
ATOM 675 N N . SER A 1 89 ? 0.021 10.861 -2.900 1.00 84.75 89 SER A N 1
ATOM 676 C CA . SER A 1 89 ? -1.266 11.449 -2.513 1.00 84.75 89 SER A CA 1
ATOM 677 C C . SER A 1 89 ? -2.378 10.402 -2.503 1.00 84.75 89 SER A C 1
ATOM 679 O O . SER A 1 89 ? -2.325 9.414 -3.242 1.00 84.75 89 SER A O 1
ATOM 681 N N . LEU A 1 90 ? -3.418 10.625 -1.693 1.00 84.94 90 LEU A N 1
ATOM 682 C CA . LEU A 1 90 ? -4.566 9.718 -1.628 1.00 84.94 90 LEU A CA 1
ATOM 683 C C . LEU A 1 90 ? -5.277 9.589 -2.986 1.00 84.94 90 LEU A C 1
ATOM 685 O O . LEU A 1 90 ? -5.650 8.483 -3.368 1.00 84.94 90 LEU A O 1
ATOM 689 N N . ASP A 1 91 ? -5.420 10.691 -3.724 1.00 85.50 91 ASP A N 1
ATOM 690 C CA . ASP A 1 91 ? -6.018 10.704 -5.065 1.00 85.50 91 ASP A CA 1
ATOM 691 C C . ASP A 1 91 ? -5.179 9.887 -6.061 1.00 85.50 91 ASP A C 1
ATOM 693 O O . ASP A 1 91 ? -5.710 9.000 -6.735 1.00 85.50 91 ASP A O 1
ATOM 697 N N . THR A 1 92 ? -3.855 10.102 -6.088 1.00 85.69 92 THR A N 1
ATOM 698 C CA . THR A 1 92 ? -2.926 9.300 -6.902 1.00 85.69 92 THR A CA 1
ATOM 699 C C . THR A 1 92 ? -3.088 7.815 -6.585 1.00 85.69 92 THR A C 1
ATOM 701 O O . THR A 1 92 ? -3.262 6.991 -7.481 1.00 85.69 92 THR A O 1
ATOM 704 N N . ILE A 1 93 ? -3.064 7.464 -5.299 1.00 90.25 93 ILE A N 1
ATOM 705 C CA . ILE A 1 93 ? -3.121 6.075 -4.848 1.00 90.25 93 ILE A CA 1
ATOM 706 C C . ILE A 1 93 ? -4.461 5.440 -5.216 1.00 90.25 93 ILE A C 1
ATOM 708 O O . ILE A 1 93 ? -4.473 4.339 -5.756 1.00 90.25 93 ILE A O 1
ATOM 712 N N . GLN A 1 94 ? -5.588 6.123 -5.008 1.00 89.50 94 GLN A N 1
ATOM 713 C CA . GLN A 1 94 ? -6.909 5.615 -5.392 1.00 89.50 94 GLN A CA 1
ATOM 714 C C . GLN A 1 94 ? -7.009 5.330 -6.894 1.00 89.50 94 GLN A C 1
ATOM 716 O O . GLN A 1 94 ? -7.537 4.287 -7.287 1.00 89.50 94 GLN A O 1
ATOM 721 N N . LYS A 1 95 ? -6.458 6.215 -7.727 1.00 87.25 95 LYS A N 1
ATOM 722 C CA . LYS A 1 95 ? -6.426 6.039 -9.183 1.00 87.25 95 LYS A CA 1
ATOM 723 C C . LYS A 1 95 ? -5.545 4.872 -9.607 1.00 87.25 95 LYS A C 1
ATOM 725 O O . LYS A 1 95 ? -5.925 4.108 -10.481 1.00 87.25 95 LYS A O 1
ATOM 730 N N . LEU A 1 96 ? -4.390 4.681 -8.976 1.00 89.75 96 LEU A N 1
ATOM 731 C CA . LEU A 1 96 ? -3.545 3.529 -9.291 1.00 89.75 96 LEU A CA 1
ATOM 732 C C . LEU A 1 96 ? -4.151 2.213 -8.791 1.00 89.75 96 LEU A C 1
ATOM 734 O O . LEU A 1 96 ? -4.052 1.188 -9.461 1.00 89.75 96 LEU A O 1
ATOM 738 N N . LEU A 1 97 ? -4.811 2.231 -7.632 1.00 92.12 97 LEU A N 1
ATOM 739 C CA . LEU A 1 97 ? -5.518 1.070 -7.101 1.00 92.12 97 LEU A CA 1
ATOM 740 C C . LEU A 1 97 ? -6.680 0.647 -8.010 1.00 92.12 97 LEU A C 1
ATOM 742 O O . LEU A 1 97 ? -6.943 -0.551 -8.120 1.00 92.12 97 LEU A O 1
ATOM 746 N N . SER A 1 98 ? -7.353 1.576 -8.697 1.00 91.88 98 SER A N 1
ATOM 747 C CA . SER A 1 98 ? -8.459 1.236 -9.605 1.00 91.88 98 SER A CA 1
ATOM 748 C C . SER A 1 98 ? -8.018 0.449 -10.848 1.00 91.88 98 SER A C 1
ATOM 750 O O . SER A 1 98 ? -8.854 -0.193 -11.485 1.00 91.88 98 SER A O 1
ATOM 752 N N . LEU A 1 99 ? -6.712 0.415 -11.151 1.00 90.75 99 LEU A N 1
ATOM 753 C CA . LEU A 1 99 ? -6.152 -0.311 -12.296 1.00 90.75 99 LEU A CA 1
ATOM 754 C C . LEU A 1 99 ? -6.241 -1.839 -12.166 1.00 90.75 99 LEU A C 1
ATOM 756 O O . LEU A 1 99 ? -6.122 -2.549 -13.164 1.00 90.75 99 LEU A O 1
ATOM 760 N N . ALA A 1 100 ? -6.432 -2.370 -10.956 1.00 94.31 100 ALA A N 1
ATOM 761 C CA . ALA A 1 100 ? -6.550 -3.808 -10.726 1.00 94.31 100 ALA A CA 1
ATOM 762 C C . ALA A 1 100 ? -7.460 -4.119 -9.525 1.00 94.31 100 ALA A C 1
ATOM 764 O O . ALA A 1 100 ? -7.995 -3.229 -8.866 1.00 94.31 100 ALA A O 1
ATOM 765 N N . LYS A 1 101 ? -7.640 -5.406 -9.206 1.00 93.50 101 LYS A N 1
ATOM 766 C CA . LYS A 1 101 ? -8.448 -5.849 -8.059 1.00 93.50 101 LYS A CA 1
ATOM 767 C C . LYS A 1 101 ? -7.610 -6.648 -7.070 1.00 93.50 101 LYS A C 1
ATOM 769 O O . LYS A 1 101 ? -6.930 -7.603 -7.437 1.00 93.50 101 LYS A O 1
ATOM 774 N N . CYS A 1 102 ? -7.721 -6.303 -5.791 1.00 93.88 102 CYS A N 1
ATOM 775 C CA . CYS A 1 102 ? -7.092 -7.067 -4.720 1.00 93.88 102 CYS A CA 1
ATOM 776 C C . CYS A 1 102 ? -7.735 -8.458 -4.581 1.00 93.88 102 CYS A C 1
ATOM 778 O O . CYS A 1 102 ? -8.949 -8.578 -4.431 1.00 93.88 102 CYS A O 1
ATOM 780 N N . ARG A 1 103 ? -6.896 -9.504 -4.572 1.00 92.06 103 ARG A N 1
ATOM 781 C CA . ARG A 1 103 ? -7.300 -10.918 -4.432 1.00 92.06 103 ARG A CA 1
ATOM 782 C C . ARG A 1 103 ? -7.320 -11.439 -2.988 1.00 92.06 103 ARG A C 1
ATOM 784 O O . ARG A 1 103 ? -7.547 -12.620 -2.766 1.00 92.06 103 ARG A O 1
ATOM 791 N N . GLY A 1 104 ? -7.045 -10.590 -1.994 1.00 91.44 104 GLY A N 1
ATOM 792 C CA . GLY A 1 104 ? -7.064 -10.999 -0.584 1.00 91.44 104 GLY A CA 1
ATOM 793 C C . GLY A 1 104 ? -5.922 -11.934 -0.163 1.00 91.44 104 GLY A C 1
ATOM 794 O O . GLY A 1 104 ? -6.086 -12.685 0.793 1.00 91.44 104 GLY A O 1
ATOM 795 N N . CYS A 1 105 ? -4.756 -11.866 -0.820 1.00 91.62 105 CYS A N 1
ATOM 796 C CA . CYS A 1 105 ? -3.596 -12.729 -0.537 1.00 91.62 105 CYS A CA 1
ATOM 797 C C . CYS A 1 105 ? -3.018 -12.587 0.888 1.00 91.62 105 CYS A C 1
ATOM 799 O O . CYS A 1 105 ? -2.267 -13.443 1.352 1.00 91.62 105 CYS A O 1
ATOM 801 N N . GLY A 1 106 ? -3.343 -11.499 1.594 1.00 92.19 106 GLY A N 1
ATOM 802 C CA . GLY A 1 106 ? -2.898 -11.255 2.966 1.00 92.19 106 GLY A CA 1
ATOM 803 C C . GLY A 1 106 ? -1.449 -10.782 3.100 1.00 92.19 106 GLY A C 1
ATOM 804 O O . GLY A 1 106 ? -0.958 -10.720 4.222 1.00 92.19 106 GLY A O 1
ATOM 805 N N . LYS A 1 107 ? -0.764 -10.412 2.006 1.00 92.44 107 LYS A N 1
ATOM 806 C CA . LYS A 1 107 ? 0.600 -9.846 2.059 1.00 92.44 107 LYS A CA 1
ATOM 807 C C . LYS A 1 107 ? 0.665 -8.522 2.842 1.00 92.44 107 LYS A C 1
ATOM 809 O O . LYS A 1 107 ? 1.658 -8.267 3.504 1.00 92.44 107 LYS A O 1
ATOM 814 N N . CYS A 1 108 ? -0.422 -7.743 2.876 1.00 91.94 108 CYS A N 1
ATOM 815 C CA . CYS A 1 108 ? -0.559 -6.560 3.743 1.00 91.94 108 CYS A CA 1
ATOM 816 C C . CYS A 1 108 ? -0.668 -6.875 5.247 1.00 91.94 108 CYS A C 1
ATOM 818 O O . CYS A 1 108 ? -0.665 -5.963 6.065 1.00 91.94 108 CYS A O 1
ATOM 820 N N . CYS A 1 109 ? -0.826 -8.148 5.614 1.00 92.44 109 CYS A N 1
ATOM 821 C CA . CYS A 1 109 ? -0.948 -8.605 6.997 1.00 92.44 109 CYS A CA 1
ATOM 822 C C . CYS A 1 109 ? 0.354 -9.210 7.544 1.00 92.44 109 CYS A C 1
ATOM 824 O O . CYS A 1 109 ? 0.320 -9.845 8.601 1.00 92.44 109 CYS A O 1
ATOM 826 N N . ILE A 1 110 ? 1.448 -9.113 6.786 1.00 88.56 110 ILE A N 1
ATOM 827 C CA . ILE A 1 110 ? 2.754 -9.667 7.138 1.00 88.56 110 ILE A CA 1
ATOM 828 C C . ILE A 1 110 ? 3.607 -8.523 7.704 1.00 88.56 110 ILE A C 1
ATOM 830 O O . ILE A 1 110 ? 3.670 -7.474 7.058 1.00 88.56 110 ILE A O 1
ATOM 834 N N . PRO A 1 111 ? 4.246 -8.702 8.878 1.00 85.56 111 PRO A N 1
ATOM 835 C CA . PRO A 1 111 ? 5.197 -7.728 9.400 1.00 85.56 111 PRO A CA 1
ATOM 836 C C . PRO A 1 111 ? 6.295 -7.432 8.380 1.00 85.56 111 PRO A C 1
ATOM 838 O O . PRO A 1 111 ? 6.748 -8.335 7.677 1.00 85.56 111 PRO A O 1
ATOM 841 N N . ASN A 1 112 ? 6.747 -6.182 8.319 1.00 82.25 112 ASN A N 1
ATOM 842 C CA . ASN A 1 112 ? 7.917 -5.839 7.527 1.00 82.25 112 ASN A CA 1
ATOM 843 C C . ASN A 1 112 ? 9.177 -6.147 8.355 1.00 82.25 112 ASN A C 1
ATOM 845 O O . ASN A 1 112 ? 9.427 -5.431 9.322 1.00 82.25 112 ASN A O 1
ATOM 849 N N . PRO A 1 113 ? 9.982 -7.170 8.010 1.00 80.94 113 PRO A N 1
ATOM 850 C CA . PRO A 1 113 ? 11.153 -7.538 8.809 1.00 80.94 113 PRO A CA 1
ATOM 851 C C . PRO A 1 113 ? 12.217 -6.433 8.843 1.00 80.94 113 PRO A C 1
ATOM 853 O O . PRO A 1 113 ? 13.011 -6.391 9.777 1.00 80.94 113 PRO A O 1
ATOM 856 N N . LYS A 1 114 ? 12.213 -5.520 7.860 1.00 79.75 114 LYS A N 1
ATOM 857 C CA . LYS A 1 114 ? 13.118 -4.362 7.804 1.00 79.75 114 LYS A CA 1
ATOM 858 C C . LYS A 1 114 ? 12.705 -3.227 8.751 1.00 79.75 114 LYS A C 1
ATOM 860 O O . LYS A 1 114 ? 13.523 -2.359 9.014 1.00 79.75 114 LYS A O 1
ATOM 865 N N . HIS A 1 115 ? 11.465 -3.247 9.247 1.00 80.56 115 HIS A N 1
ATOM 866 C CA . HIS A 1 115 ? 10.901 -2.233 10.144 1.00 80.56 115 HIS A CA 1
ATOM 867 C C . HIS A 1 115 ? 10.183 -2.892 11.334 1.00 80.56 115 HIS A C 1
ATOM 869 O O . HIS A 1 115 ? 8.951 -2.825 11.436 1.00 80.56 115 HIS A O 1
ATOM 875 N N . PRO A 1 116 ? 10.915 -3.593 12.223 1.00 85.06 116 PRO A N 1
ATOM 876 C CA . PRO A 1 116 ? 10.330 -4.252 13.393 1.00 85.06 116 PRO A CA 1
ATOM 877 C C . PRO A 1 116 ? 9.652 -3.270 14.364 1.00 85.06 116 PRO A C 1
ATOM 879 O O . PRO A 1 116 ? 8.778 -3.668 15.133 1.00 85.06 116 PRO A O 1
ATOM 882 N N . GLU A 1 117 ? 10.007 -1.985 14.307 1.00 84.56 117 GLU A N 1
ATOM 883 C CA . GLU A 1 117 ? 9.371 -0.893 15.041 1.00 84.56 117 GLU A CA 1
ATOM 884 C C . GLU A 1 117 ? 7.937 -0.586 14.576 1.00 84.56 117 GLU A C 1
ATOM 886 O O . GLU A 1 117 ? 7.231 0.175 15.241 1.00 84.56 117 GLU A O 1
ATOM 891 N N . TRP A 1 118 ? 7.476 -1.187 13.470 1.00 85.38 118 TRP A N 1
ATOM 892 C CA . TRP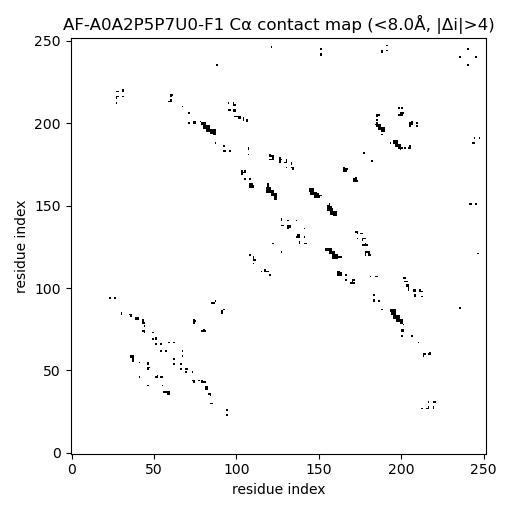 A 1 118 ? 6.091 -1.118 12.992 1.00 85.38 118 TRP A CA 1
ATOM 893 C C . TRP A 1 118 ? 5.373 -2.445 13.261 1.00 85.38 118 TRP A C 1
ATOM 895 O O . TRP A 1 118 ? 5.231 -3.287 12.367 1.00 85.38 118 TRP A O 1
ATOM 905 N N . PRO A 1 119 ? 4.872 -2.657 14.493 1.00 90.75 119 PRO A N 1
ATOM 906 C CA . PRO A 1 119 ? 4.359 -3.954 14.924 1.00 90.75 119 PRO A CA 1
ATOM 907 C C . PRO A 1 119 ? 2.997 -4.305 14.309 1.00 90.75 119 PRO A C 1
ATOM 909 O O . PRO A 1 119 ? 2.431 -5.346 14.641 1.00 90.75 119 PRO A O 1
ATOM 912 N N . GLY A 1 120 ? 2.421 -3.448 13.463 1.00 92.25 120 GLY A N 1
ATOM 913 C CA . GLY A 1 120 ? 1.049 -3.594 13.005 1.00 92.25 120 GLY A CA 1
ATOM 914 C C . GLY A 1 120 ? 0.647 -2.658 11.873 1.00 92.25 120 GLY A C 1
ATOM 915 O O . GLY A 1 120 ? 1.426 -1.840 11.393 1.00 92.25 120 GLY A O 1
ATOM 916 N N . ALA A 1 121 ? -0.617 -2.761 11.468 1.00 92.81 121 ALA A N 1
ATOM 917 C CA . ALA A 1 121 ? -1.248 -1.784 10.589 1.00 92.81 121 ALA A CA 1
ATOM 918 C C . ALA A 1 121 ? -1.720 -0.584 11.416 1.00 92.81 121 ALA A C 1
ATOM 920 O O . ALA A 1 121 ? -2.416 -0.758 12.417 1.00 92.81 121 ALA A O 1
ATOM 921 N N . GLY A 1 122 ? -1.340 0.622 11.008 1.00 92.38 122 GLY A N 1
ATOM 922 C CA . GLY A 1 122 ? -1.759 1.847 11.683 1.00 92.38 122 GLY A CA 1
ATOM 923 C C .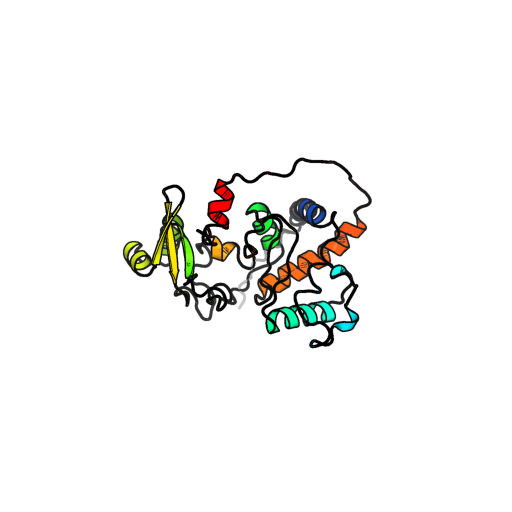 GLY A 1 122 ? -3.230 2.143 11.408 1.00 92.38 122 GLY A C 1
ATOM 924 O O . GLY A 1 122 ? -3.751 1.827 10.332 1.00 92.38 122 GLY A O 1
ATOM 925 N N . LEU A 1 123 ? -3.910 2.708 12.400 1.00 95.44 123 LEU A N 1
ATOM 926 C CA . LEU A 1 123 ? -5.286 3.174 12.271 1.00 95.44 123 LEU A CA 1
ATOM 927 C C . LEU A 1 123 ? -5.637 4.195 13.351 1.00 95.44 123 LEU A C 1
ATOM 929 O O . LEU A 1 123 ? -5.136 4.126 14.475 1.00 95.44 123 LEU A O 1
ATOM 933 N N . PHE A 1 124 ? -6.543 5.111 13.027 1.00 96.56 124 PHE A N 1
ATOM 934 C CA . PHE A 1 124 ? -7.119 6.029 14.008 1.00 96.56 124 PHE A CA 1
ATOM 935 C C . PHE A 1 124 ? -8.267 5.391 14.799 1.00 96.56 124 PHE A C 1
ATOM 937 O O . PHE A 1 124 ? -8.833 4.367 14.415 1.00 96.56 124 PHE A O 1
ATOM 944 N N . GLU A 1 125 ? -8.632 5.999 15.930 1.00 97.06 125 GLU A N 1
ATOM 945 C CA . GLU A 1 125 ? -9.709 5.507 16.798 1.00 97.06 125 GLU A CA 1
ATOM 946 C C . GLU A 1 125 ? -11.068 5.382 16.085 1.00 97.06 125 GLU A C 1
ATOM 948 O O . GLU A 1 125 ? -11.838 4.469 16.378 1.00 97.06 125 GLU A O 1
ATOM 953 N N . ASP A 1 126 ? -11.384 6.279 15.154 1.00 97.00 126 ASP A N 1
ATOM 954 C CA . ASP A 1 126 ? -12.593 6.216 14.328 1.00 97.00 126 ASP A CA 1
ATOM 955 C C . ASP A 1 126 ? -12.560 5.037 13.349 1.00 97.00 126 ASP A C 1
ATOM 957 O O . ASP A 1 126 ? -13.537 4.297 13.255 1.00 97.00 126 ASP A O 1
ATOM 961 N N . GLU A 1 127 ? -11.418 4.769 12.713 1.00 97.62 127 GLU A N 1
ATOM 962 C CA . GLU A 1 127 ? -11.248 3.565 11.893 1.00 97.62 127 GLU A CA 1
ATOM 963 C C . GLU A 1 127 ? -11.370 2.294 12.742 1.00 97.62 127 GLU A C 1
ATOM 965 O O . GLU A 1 127 ? -12.006 1.324 12.333 1.00 97.62 127 GLU A O 1
ATOM 970 N N . LEU A 1 128 ? -10.819 2.306 13.959 1.00 97.81 128 LEU A N 1
ATOM 971 C CA . LEU A 1 128 ? -10.929 1.206 14.914 1.00 97.81 128 LEU A CA 1
ATOM 972 C C . LEU A 1 128 ? -12.390 0.936 15.318 1.00 97.81 128 LEU A C 1
ATOM 974 O O . LEU A 1 128 ? -12.776 -0.226 15.459 1.00 97.81 128 LEU A O 1
ATOM 978 N N . LYS A 1 129 ? -13.221 1.979 15.466 1.00 98.19 129 LYS A N 1
ATOM 979 C CA . LYS A 1 129 ? -14.672 1.841 15.704 1.00 98.19 129 LYS A CA 1
ATOM 980 C C . LYS A 1 129 ? -15.380 1.185 14.519 1.00 98.19 129 LYS A C 1
ATOM 982 O O . LYS A 1 129 ? -16.192 0.283 14.730 1.00 98.19 129 LYS A O 1
ATOM 987 N N . GLU A 1 130 ? -15.044 1.571 13.290 1.00 98.12 130 GLU A N 1
ATOM 988 C CA . GLU A 1 130 ? -15.610 0.950 12.084 1.00 98.12 130 GLU A CA 1
ATOM 989 C C . GLU A 1 130 ? -15.191 -0.519 11.945 1.00 98.12 130 GLU A C 1
ATOM 991 O O . GLU A 1 130 ? -16.019 -1.385 11.648 1.00 98.12 130 GLU A O 1
ATOM 996 N N . VAL A 1 131 ? -13.930 -0.837 12.249 1.00 97.81 131 VAL A N 1
ATOM 997 C CA . VAL A 1 131 ? -13.443 -2.222 12.290 1.00 97.81 131 VAL A CA 1
ATOM 998 C C . VAL A 1 131 ? -14.160 -3.026 13.379 1.00 97.81 131 VAL A C 1
ATOM 1000 O O . VAL A 1 131 ? -14.572 -4.159 13.122 1.00 97.81 131 VAL A O 1
ATOM 1003 N N . ALA A 1 132 ? -14.357 -2.465 14.576 1.00 98.19 132 ALA A N 1
ATOM 1004 C CA . ALA A 1 132 ? -15.107 -3.106 15.660 1.00 98.19 132 ALA A CA 1
ATOM 1005 C C . ALA A 1 132 ? -16.540 -3.446 15.218 1.00 98.19 132 ALA A C 1
ATOM 1007 O O . ALA A 1 132 ? -16.974 -4.593 15.329 1.00 98.19 132 ALA A O 1
ATOM 1008 N N . LYS A 1 133 ? -17.235 -2.475 14.614 1.00 97.62 133 LYS A N 1
ATOM 1009 C CA . LYS A 1 133 ? -18.586 -2.648 14.070 1.00 97.62 133 LYS A CA 1
ATOM 1010 C C . LYS A 1 133 ? -18.637 -3.738 12.997 1.00 97.62 133 LYS A C 1
ATOM 1012 O O . LYS A 1 133 ? -19.481 -4.625 13.079 1.00 97.62 133 LYS A O 1
ATOM 1017 N N . GLY A 1 134 ? -17.730 -3.710 12.019 1.00 96.19 134 GLY A N 1
ATOM 1018 C CA . GLY A 1 134 ? -17.717 -4.690 10.927 1.00 96.19 134 GLY A CA 1
ATOM 1019 C C . GLY A 1 134 ? -17.227 -6.087 11.324 1.00 96.19 134 GLY A C 1
ATOM 1020 O O . GLY A 1 134 ? -17.560 -7.058 10.653 1.00 96.19 134 GLY A O 1
ATOM 1021 N N . SER A 1 135 ? -16.457 -6.210 12.409 1.00 96.38 135 SER A N 1
ATOM 1022 C CA . SER A 1 135 ? -16.004 -7.502 12.951 1.00 96.38 135 SER A CA 1
ATOM 1023 C C . SER A 1 135 ? -16.931 -8.091 14.012 1.00 96.38 135 SER A C 1
ATOM 1025 O O . SER A 1 135 ? -16.720 -9.235 14.414 1.00 96.38 135 SER A O 1
ATOM 1027 N N . LEU A 1 136 ? -17.929 -7.327 14.471 1.00 96.56 136 LEU A N 1
ATOM 1028 C CA . LEU A 1 136 ? -18.791 -7.668 15.608 1.00 96.56 136 LEU A CA 1
ATOM 1029 C C . LEU A 1 136 ? -18.006 -7.894 16.917 1.00 96.56 136 LEU A C 1
ATOM 1031 O O . LEU A 1 136 ? -18.473 -8.583 17.823 1.00 96.56 136 LEU A O 1
ATOM 1035 N N . ILE A 1 137 ? -16.811 -7.308 17.034 1.00 97.31 137 ILE A N 1
ATOM 1036 C CA . ILE A 1 137 ? -16.026 -7.301 18.272 1.00 97.31 137 ILE A CA 1
ATOM 1037 C C . ILE A 1 137 ? -16.366 -6.015 19.031 1.00 97.31 137 ILE A C 1
ATOM 1039 O O . ILE A 1 137 ? -16.278 -4.935 18.445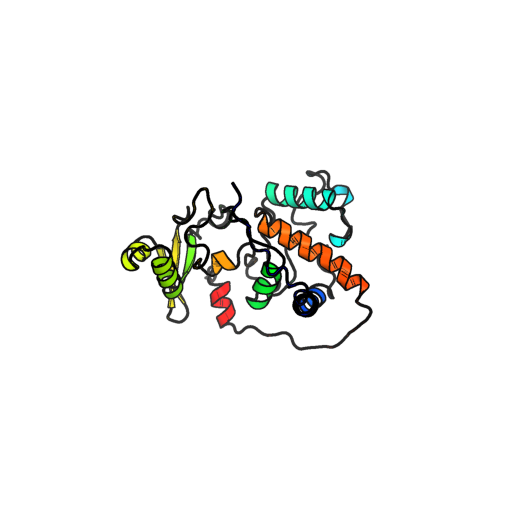 1.00 97.31 137 ILE A O 1
ATOM 1043 N N . PRO A 1 138 ? -16.710 -6.072 20.333 1.00 98.31 138 PRO A N 1
ATOM 1044 C CA . PRO A 1 138 ? -16.929 -4.865 21.121 1.00 98.31 138 PRO A CA 1
ATOM 1045 C C . PRO A 1 138 ? -15.726 -3.920 21.041 1.00 98.31 138 PRO A C 1
ATOM 1047 O O . PRO A 1 138 ? -14.589 -4.350 21.237 1.00 98.31 138 PRO A O 1
ATOM 1050 N N . PHE A 1 139 ? -15.974 -2.629 20.804 1.00 98.31 139 PHE A N 1
ATOM 1051 C CA . PHE A 1 139 ? -14.918 -1.631 20.596 1.00 98.31 139 PHE A CA 1
ATOM 1052 C C . PHE A 1 139 ? -13.846 -1.653 21.693 1.00 98.31 139 PHE A C 1
ATOM 1054 O O . PHE A 1 139 ? -12.662 -1.723 21.384 1.00 98.31 139 PHE A O 1
ATOM 1061 N N . ASN A 1 140 ? -14.246 -1.683 22.968 1.00 98.25 140 ASN A N 1
ATOM 1062 C CA . ASN A 1 140 ? -13.303 -1.718 24.090 1.00 98.25 140 ASN A CA 1
ATOM 1063 C C . ASN A 1 140 ? -12.419 -2.974 24.077 1.00 98.25 140 ASN A C 1
ATOM 1065 O O . ASN A 1 140 ? -11.233 -2.886 24.378 1.00 98.25 140 ASN A O 1
ATOM 1069 N N . LYS A 1 141 ? -12.975 -4.125 23.676 1.00 98.19 141 LYS A N 1
ATOM 1070 C CA . LYS A 1 141 ? -12.225 -5.379 23.547 1.00 98.19 141 LYS A CA 1
ATOM 1071 C C . LYS A 1 141 ? -11.224 -5.299 22.397 1.00 98.19 141 LYS A C 1
ATOM 1073 O O . LYS A 1 141 ? -10.070 -5.662 22.581 1.00 98.19 141 LYS A O 1
ATOM 1078 N N . LEU A 1 142 ? -11.646 -4.798 21.234 1.00 97.88 142 LEU A N 1
ATOM 1079 C CA . LEU A 1 142 ? -10.748 -4.630 20.092 1.00 97.88 142 LEU A CA 1
ATOM 1080 C C . LEU A 1 142 ? -9.632 -3.620 20.405 1.00 97.88 142 LEU A C 1
ATOM 1082 O O . LEU A 1 142 ? -8.470 -3.866 20.112 1.00 97.88 142 LEU A O 1
ATOM 1086 N N . LYS A 1 143 ? -9.972 -2.514 21.068 1.00 97.94 143 LYS A N 1
ATOM 1087 C CA . LYS A 1 143 ? -9.025 -1.482 21.495 1.00 97.94 143 LYS A CA 1
ATOM 1088 C C . LYS A 1 143 ? -7.960 -2.008 22.455 1.00 97.94 143 LYS A C 1
ATOM 1090 O O . LYS A 1 143 ? -6.804 -1.634 22.314 1.00 97.94 143 LYS A O 1
ATOM 1095 N N . GLN A 1 144 ? -8.324 -2.894 23.384 1.00 97.56 144 GLN A N 1
ATOM 1096 C CA . GLN A 1 144 ? -7.372 -3.561 24.286 1.00 97.56 144 GLN A CA 1
ATOM 1097 C C . GLN A 1 144 ? -6.395 -4.498 23.557 1.00 97.56 144 GLN A C 1
ATOM 1099 O O . GLN A 1 144 ? -5.334 -4.798 24.091 1.00 97.56 144 GLN A O 1
ATOM 1104 N N . GLN A 1 145 ? -6.739 -4.961 22.352 1.00 96.81 145 GLN A N 1
ATOM 1105 C CA . GLN A 1 145 ? -5.855 -5.774 21.509 1.00 96.81 145 GLN A CA 1
ATOM 1106 C C . GLN A 1 145 ? -4.920 -4.923 20.639 1.00 96.81 145 GLN A C 1
ATOM 1108 O O . GLN A 1 145 ? -4.040 -5.468 19.977 1.00 96.81 145 GLN A O 1
ATOM 1113 N N . CYS A 1 146 ? -5.120 -3.606 20.600 1.00 97.00 146 CYS A N 1
ATOM 1114 C CA . CYS A 1 146 ? -4.290 -2.680 19.846 1.00 97.00 146 CYS A CA 1
ATOM 1115 C C . CYS A 1 146 ? -3.198 -2.067 20.727 1.00 97.00 146 CYS A C 1
ATOM 1117 O O . CYS A 1 146 ? -3.359 -1.910 21.936 1.00 97.00 146 CYS A O 1
ATOM 1119 N N . ILE A 1 147 ? -2.102 -1.652 20.095 1.00 96.12 147 ILE A N 1
ATOM 1120 C CA . ILE A 1 147 ? -1.017 -0.928 20.764 1.00 96.12 147 ILE A CA 1
ATOM 1121 C C . ILE A 1 147 ? -1.266 0.561 20.541 1.00 96.12 147 ILE A C 1
ATOM 1123 O O . ILE A 1 147 ? -1.333 1.005 19.397 1.00 96.12 147 ILE A O 1
ATOM 1127 N N . TYR A 1 148 ? -1.443 1.336 21.610 1.00 96.19 148 TYR A N 1
ATOM 1128 C CA . TYR A 1 148 ? -1.510 2.793 21.483 1.00 96.19 148 TYR A CA 1
ATOM 1129 C C . TYR A 1 148 ? -0.175 3.320 20.964 1.00 96.19 148 TYR A C 1
ATOM 1131 O O . TYR A 1 148 ? 0.879 2.906 21.445 1.00 96.19 148 TYR A O 1
ATOM 1139 N N . ARG A 1 149 ? -0.233 4.226 19.991 1.00 92.19 149 ARG A N 1
ATOM 1140 C CA . ARG A 1 149 ? 0.959 4.813 19.394 1.00 92.19 149 ARG A CA 1
ATOM 1141 C C . ARG A 1 149 ? 1.129 6.258 19.843 1.00 92.19 149 ARG A C 1
ATOM 1143 O O . ARG A 1 149 ? 2.035 6.551 20.614 1.00 92.19 149 ARG A O 1
ATOM 1150 N N . ASP A 1 150 ? 0.265 7.147 19.367 1.00 93.75 150 ASP A N 1
ATOM 1151 C CA . ASP A 1 150 ? 0.335 8.580 19.638 1.00 93.75 150 ASP A CA 1
ATOM 1152 C C . ASP A 1 150 ? -1.031 9.259 19.432 1.00 93.75 150 ASP A C 1
ATOM 1154 O O . ASP A 1 150 ? -2.069 8.618 19.239 1.00 93.75 150 ASP A O 1
ATOM 1158 N N . THR A 1 151 ? -1.039 10.583 19.551 1.00 93.12 151 THR A N 1
ATOM 1159 C CA . THR A 1 151 ? -2.167 11.424 19.161 1.00 93.12 151 THR A CA 1
ATOM 1160 C C . THR A 1 151 ? -1.682 12.363 18.065 1.00 93.12 151 THR A C 1
ATOM 1162 O O . THR A 1 151 ? -0.805 13.184 18.320 1.00 93.12 151 THR A O 1
ATOM 1165 N N . VAL A 1 152 ? -2.255 12.242 16.868 1.00 86.75 152 VAL A N 1
ATOM 1166 C CA . VAL A 1 152 ? -1.955 13.089 15.701 1.00 86.75 152 VAL A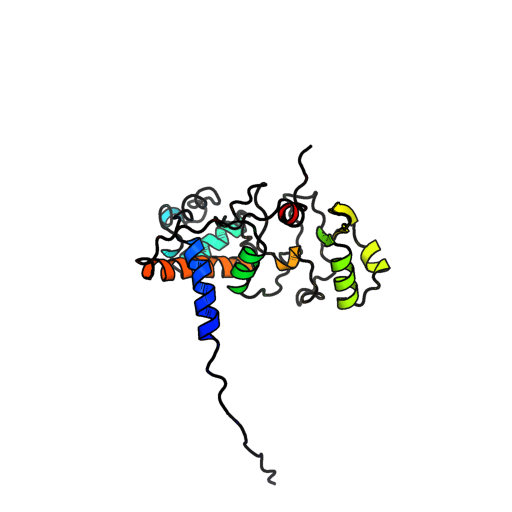 CA 1
ATOM 1167 C C . VAL A 1 152 ? -3.165 13.978 15.466 1.00 86.75 152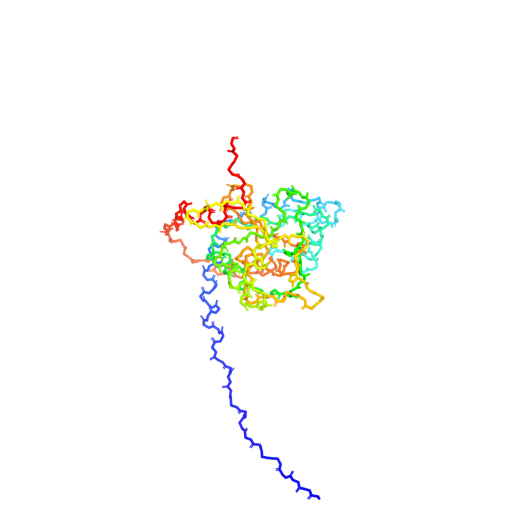 VAL A C 1
ATOM 1169 O O . VAL A 1 152 ? -4.281 13.469 15.361 1.00 86.75 152 VAL A O 1
ATOM 1172 N N . ASP A 1 153 ? -2.975 15.296 15.465 1.00 87.12 153 ASP A N 1
ATOM 1173 C CA . ASP A 1 153 ? -4.054 16.277 15.268 1.00 87.12 153 ASP A CA 1
ATOM 1174 C C . ASP A 1 153 ? -5.280 16.059 16.173 1.00 87.12 153 ASP A C 1
ATOM 1176 O O . ASP A 1 153 ? -6.436 16.117 15.752 1.00 87.12 153 ASP A O 1
ATOM 1180 N N . GLY A 1 154 ? -5.034 15.740 17.447 1.00 92.56 154 GLY A N 1
ATOM 1181 C CA . GLY A 1 154 ? -6.095 15.474 18.423 1.00 92.56 154 GLY A CA 1
ATOM 1182 C C . GLY A 1 154 ? -6.808 14.125 18.246 1.00 92.56 154 GLY A C 1
ATOM 1183 O O . GLY A 1 154 ? -7.733 13.820 19.000 1.00 92.56 154 GLY A O 1
ATOM 1184 N N . ARG A 1 155 ? -6.376 13.284 17.299 1.00 93.12 155 ARG A N 1
ATOM 1185 C CA . ARG A 1 155 ? -6.916 11.938 17.064 1.00 93.12 155 ARG A CA 1
ATOM 1186 C C . ARG A 1 155 ? -5.968 10.881 17.610 1.00 93.12 155 ARG A C 1
ATOM 1188 O O . ARG A 1 155 ? -4.789 10.856 17.274 1.00 93.12 155 ARG A O 1
ATOM 1195 N N . LYS A 1 156 ? -6.494 9.963 18.422 1.00 95.62 156 LYS A N 1
ATOM 1196 C CA . LYS A 1 156 ? -5.717 8.829 18.939 1.00 95.62 156 LYS A CA 1
ATOM 1197 C C . LYS A 1 156 ? -5.435 7.837 17.819 1.00 95.62 156 LYS A C 1
ATOM 1199 O O . LYS A 1 156 ? -6.364 7.414 17.124 1.00 95.62 156 LYS A O 1
ATOM 1204 N N . SER A 1 157 ? -4.175 7.450 17.687 1.00 95.44 157 SER A N 1
ATOM 1205 C CA . SER A 1 157 ? -3.715 6.446 16.741 1.00 95.44 157 SER A CA 1
ATOM 1206 C C . SER A 1 157 ? -3.318 5.160 17.473 1.00 95.44 157 SER A C 1
ATOM 1208 O O . SER A 1 157 ? -2.923 5.147 18.647 1.00 95.44 157 SER A O 1
ATOM 1210 N N . TYR A 1 158 ? -3.467 4.047 16.769 1.00 96.44 158 TYR A N 1
ATOM 1211 C CA . TYR A 1 158 ? -3.203 2.711 17.270 1.00 96.44 158 TYR A CA 1
ATOM 1212 C C . TYR A 1 158 ? -2.460 1.895 16.213 1.00 96.44 158 TYR A C 1
ATOM 1214 O O . TYR A 1 158 ? -2.548 2.169 15.015 1.00 96.44 158 TYR A O 1
ATOM 1222 N N . TRP A 1 159 ? -1.784 0.843 16.657 1.00 95.88 159 TRP A N 1
ATOM 1223 C CA . TRP A 1 159 ? -1.360 -0.265 15.817 1.00 95.88 159 TRP A CA 1
ATOM 1224 C C . TRP A 1 159 ? -2.294 -1.451 16.031 1.00 95.88 159 TRP A C 1
ATOM 1226 O O . TRP A 1 159 ? -2.480 -1.925 17.155 1.00 95.88 159 TRP A O 1
ATOM 1236 N N . LEU A 1 160 ? -2.854 -1.961 14.939 1.00 95.62 160 LEU A N 1
ATOM 1237 C CA . LEU A 1 160 ? -3.462 -3.281 14.889 1.00 95.62 160 LEU A CA 1
ATOM 1238 C C . LEU A 1 160 ? -2.342 -4.314 14.684 1.00 95.62 160 LEU A C 1
ATOM 1240 O O . LEU A 1 160 ? -1.788 -4.361 13.582 1.00 95.62 160 LEU A O 1
ATOM 1244 N N . PRO A 1 161 ? -1.992 -5.120 15.701 1.00 94.50 161 PRO A N 1
ATOM 1245 C CA . PRO A 1 161 ? -0.766 -5.908 15.690 1.00 94.50 161 PRO A CA 1
ATOM 1246 C C . PRO A 1 161 ? -0.744 -6.974 14.594 1.00 94.50 161 PRO A C 1
ATOM 1248 O O . PRO A 1 161 ? -1.777 -7.532 14.202 1.00 94.50 161 PRO A O 1
ATOM 1251 N N . PHE A 1 162 ? 0.464 -7.283 14.131 1.00 92.25 162 PHE A N 1
ATOM 1252 C CA . PHE A 1 162 ? 0.743 -8.455 13.320 1.00 92.25 162 PHE A CA 1
ATOM 1253 C C . PHE A 1 162 ? 1.123 -9.667 14.196 1.00 92.25 162 PHE A C 1
ATOM 1255 O O . PHE A 1 162 ? 1.766 -9.492 15.229 1.00 92.25 162 PHE A O 1
ATOM 1262 N N . PRO A 1 163 ? 0.771 -10.904 13.787 1.00 90.31 163 PRO A N 1
ATOM 1263 C CA . PRO A 1 163 ? -0.046 -11.239 12.619 1.00 90.31 163 PRO A CA 1
ATOM 1264 C C . PRO A 1 163 ? -1.488 -10.731 12.770 1.00 90.31 163 PRO A C 1
ATOM 1266 O O . PRO A 1 163 ? -2.095 -10.834 13.831 1.00 90.31 163 PRO A O 1
ATOM 1269 N N . CYS A 1 164 ? -2.045 -10.169 11.693 1.00 94.00 164 CYS A N 1
ATOM 1270 C CA . CYS A 1 164 ? -3.360 -9.528 11.759 1.00 94.00 164 CYS A CA 1
ATOM 1271 C C . CYS A 1 164 ? -4.457 -10.548 12.092 1.00 94.00 164 CYS A C 1
ATOM 1273 O O . CYS A 1 164 ? -4.725 -11.462 11.309 1.00 94.00 164 CYS A O 1
ATOM 1275 N N . GLN A 1 165 ? -5.160 -10.336 13.206 1.00 94.44 165 GLN A N 1
ATOM 1276 C CA . GLN A 1 165 ? -6.227 -11.226 13.683 1.00 94.44 165 GLN A CA 1
ATOM 1277 C C . GLN A 1 165 ? -7.430 -11.360 12.733 1.00 94.44 165 GLN A C 1
ATOM 1279 O O . GLN A 1 165 ? -8.209 -12.312 12.825 1.00 94.44 165 GLN A O 1
ATOM 1284 N N . PHE A 1 166 ? -7.601 -10.422 11.797 1.00 96.00 166 PHE A N 1
ATOM 1285 C CA . PHE A 1 166 ? -8.667 -10.483 10.795 1.00 96.00 166 PHE A CA 1
ATOM 1286 C C . PHE A 1 166 ? -8.278 -11.269 9.542 1.00 96.00 166 PHE A C 1
ATOM 1288 O O . PHE A 1 166 ? -9.129 -11.489 8.674 1.00 96.00 166 PHE A O 1
ATOM 1295 N N . ARG A 1 167 ? -7.019 -11.707 9.425 1.00 94.31 167 ARG A N 1
ATOM 1296 C CA . ARG A 1 167 ? -6.586 -12.594 8.346 1.00 94.31 167 ARG A CA 1
ATOM 1297 C C . ARG A 1 167 ? -7.193 -13.984 8.550 1.00 94.31 167 ARG A C 1
ATOM 1299 O O . ARG A 1 167 ? -7.180 -14.541 9.642 1.00 94.31 167 ARG A O 1
ATOM 1306 N N . SER A 1 168 ? -7.717 -14.557 7.475 1.00 92.69 168 SER A N 1
ATOM 1307 C CA . SER A 1 168 ? -8.179 -15.944 7.410 1.00 92.69 168 SER A CA 1
ATOM 1308 C C . SER A 1 168 ? -7.653 -16.616 6.144 1.00 92.69 168 SER A C 1
ATOM 1310 O O . SER A 1 168 ? -7.160 -15.936 5.242 1.00 92.69 168 SER A O 1
ATOM 1312 N N . ALA A 1 169 ? -7.819 -17.936 6.035 1.00 89.31 169 ALA A N 1
ATOM 1313 C CA . ALA A 1 169 ? -7.506 -18.670 4.808 1.00 89.31 169 ALA A CA 1
ATOM 1314 C C . ALA A 1 169 ? -8.309 -18.173 3.586 1.00 89.31 169 ALA A C 1
ATOM 1316 O O . ALA A 1 169 ? -7.844 -18.290 2.460 1.00 89.31 169 ALA A O 1
ATOM 1317 N N . LYS A 1 170 ? -9.494 -17.579 3.806 1.00 89.44 170 LYS A N 1
ATOM 1318 C CA . LYS A 1 170 ? -10.373 -17.030 2.757 1.00 89.44 170 LYS A CA 1
ATOM 1319 C C . LYS A 1 170 ? -10.152 -15.530 2.494 1.00 89.44 170 LYS A C 1
ATOM 1321 O O . LYS A 1 170 ? -10.929 -14.921 1.767 1.00 89.44 170 LYS A O 1
ATOM 1326 N N . GLY A 1 171 ? -9.138 -14.915 3.111 1.00 91.31 171 GLY A N 1
ATOM 1327 C CA . GLY A 1 171 ? -8.857 -13.479 3.013 1.00 91.31 171 GLY A CA 1
ATOM 1328 C C . GLY A 1 171 ? -9.183 -12.701 4.293 1.00 91.31 171 GLY A C 1
ATOM 1329 O O . GLY A 1 171 ? -9.195 -13.257 5.394 1.00 91.31 171 GLY A O 1
ATOM 1330 N N . CYS A 1 172 ? -9.403 -11.390 4.168 1.00 94.50 172 CYS A N 1
ATOM 1331 C CA . CYS A 1 172 ? -9.622 -10.490 5.305 1.00 94.50 172 CYS A CA 1
ATOM 1332 C C . CYS A 1 172 ? -11.094 -10.470 5.744 1.00 94.50 172 CYS A C 1
ATOM 1334 O O . CYS A 1 172 ? -11.968 -10.092 4.965 1.00 94.50 172 CYS A O 1
ATOM 1336 N N . LYS A 1 173 ? -11.363 -10.799 7.013 1.00 95.19 173 LYS A N 1
ATOM 1337 C CA . LYS A 1 173 ? -12.718 -10.804 7.598 1.00 95.19 173 LYS A CA 1
ATOM 1338 C C . LYS A 1 173 ? -13.363 -9.416 7.654 1.00 95.19 173 LYS A C 1
ATOM 1340 O O . LYS A 1 173 ? -14.580 -9.312 7.643 1.00 95.19 173 LYS A O 1
ATOM 1345 N N . VAL A 1 174 ? -12.553 -8.359 7.683 1.00 96.19 174 VAL A N 1
ATOM 1346 C CA . VAL A 1 174 ? -13.003 -6.958 7.751 1.00 96.19 174 VAL A CA 1
ATOM 1347 C C . VAL A 1 174 ? -12.696 -6.195 6.464 1.00 96.19 174 VAL A C 1
ATOM 1349 O O . VAL A 1 174 ? -12.498 -4.987 6.492 1.00 96.19 174 VAL A O 1
ATOM 1352 N N . TYR A 1 175 ? -12.624 -6.882 5.316 1.00 94.88 175 TYR A N 1
ATOM 1353 C CA . TYR A 1 175 ? -12.137 -6.297 4.061 1.00 94.88 175 TYR A CA 1
ATOM 1354 C C . TYR A 1 175 ? -12.810 -4.963 3.695 1.00 94.88 175 TYR A C 1
ATOM 1356 O O . TYR A 1 175 ? -12.114 -4.038 3.282 1.00 94.88 175 TYR A O 1
ATOM 1364 N N . GLN A 1 176 ? -14.128 -4.845 3.879 1.00 95.31 176 GLN A N 1
ATOM 1365 C CA . GLN A 1 176 ? -14.89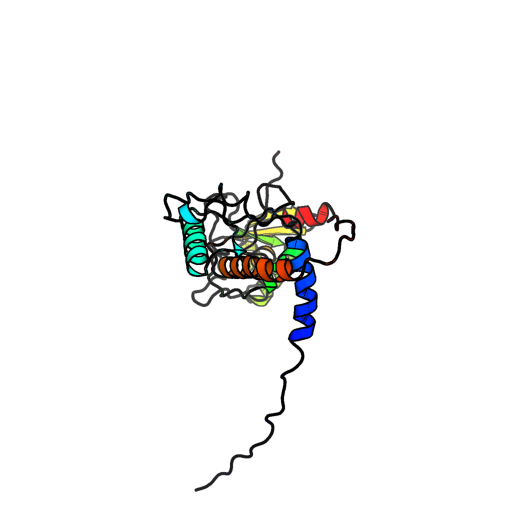4 -3.637 3.534 1.00 95.31 176 GLN A CA 1
ATOM 1366 C C . GLN A 1 176 ? -14.629 -2.453 4.474 1.00 95.31 176 GLN A C 1
ATOM 1368 O O . GLN A 1 176 ? -14.680 -1.307 4.045 1.00 95.31 176 GLN A O 1
ATOM 1373 N N . VAL A 1 177 ? -14.297 -2.725 5.737 1.00 96.19 177 VAL A N 1
ATOM 1374 C CA . VAL A 1 177 ? -14.036 -1.703 6.766 1.00 96.19 177 VAL A CA 1
ATOM 1375 C C . VAL A 1 177 ? -12.562 -1.654 7.165 1.00 96.19 177 VAL A C 1
ATOM 1377 O O . VAL A 1 177 ? -12.216 -1.123 8.213 1.00 96.19 177 VAL A O 1
ATOM 1380 N N . ARG A 1 178 ? -11.670 -2.215 6.339 1.00 95.12 178 ARG A N 1
ATOM 1381 C CA . ARG A 1 178 ? -10.235 -2.279 6.638 1.00 95.12 178 ARG A CA 1
ATOM 1382 C C . ARG A 1 178 ? -9.654 -0.869 6.847 1.00 95.12 178 ARG A C 1
ATOM 1384 O O . ARG A 1 178 ? -10.139 0.049 6.178 1.00 95.12 178 ARG A O 1
ATOM 1391 N N . PRO A 1 179 ? -8.627 -0.696 7.695 1.00 94.94 179 PRO A N 1
ATOM 1392 C CA . PRO A 1 179 ? -7.965 0.597 7.881 1.00 94.94 179 PRO A CA 1
ATOM 1393 C C . PRO A 1 179 ? -7.405 1.174 6.584 1.00 94.94 179 PRO A C 1
ATOM 1395 O O . PRO A 1 179 ? -7.105 0.422 5.651 1.00 94.94 179 PRO A O 1
ATOM 1398 N N . MET A 1 180 ? -7.209 2.488 6.533 1.00 93.12 180 MET A N 1
ATOM 1399 C CA . MET A 1 180 ? -6.709 3.208 5.367 1.00 93.12 180 MET A CA 1
ATOM 1400 C C . MET A 1 180 ? -5.349 2.683 4.907 1.00 93.12 180 MET A C 1
ATOM 1402 O O . MET A 1 180 ? -5.191 2.406 3.719 1.00 93.12 180 MET A O 1
ATOM 1406 N N . ALA A 1 181 ? -4.419 2.397 5.826 1.00 91.12 181 ALA A N 1
ATOM 1407 C CA . ALA A 1 181 ? -3.152 1.744 5.477 1.00 91.12 181 ALA A CA 1
ATOM 1408 C C . ALA A 1 181 ? -3.358 0.424 4.717 1.00 91.12 181 ALA A C 1
ATOM 1410 O O . ALA A 1 181 ? -2.688 0.146 3.723 1.00 91.12 181 ALA A O 1
ATOM 1411 N N . CYS A 1 182 ? -4.347 -0.380 5.118 1.00 93.62 182 CYS A N 1
ATOM 1412 C CA . CYS A 1 182 ? -4.701 -1.608 4.406 1.00 93.62 182 CYS A CA 1
ATOM 1413 C C . CYS A 1 182 ? -5.441 -1.353 3.080 1.00 93.62 182 CYS A C 1
ATOM 1415 O O . CYS A 1 182 ? -5.470 -2.240 2.225 1.00 93.62 182 CYS A O 1
ATOM 1417 N N . ARG A 1 183 ? -6.098 -0.197 2.904 1.00 93.50 183 ARG A N 1
ATOM 1418 C CA . ARG A 1 183 ? -6.739 0.204 1.637 1.00 93.50 183 ARG A CA 1
ATOM 1419 C C . ARG A 1 183 ? -5.722 0.687 0.614 1.00 93.50 183 ARG A C 1
ATOM 1421 O O . ARG A 1 183 ? -5.917 0.406 -0.560 1.00 93.50 183 ARG A O 1
ATOM 1428 N N . MET A 1 184 ? -4.671 1.359 1.073 1.00 93.94 184 MET A N 1
ATOM 1429 C CA . MET A 1 184 ? -3.613 1.932 0.242 1.00 93.94 184 MET A CA 1
ATOM 1430 C C . MET A 1 184 ? -2.573 0.907 -0.219 1.00 93.94 184 MET A C 1
ATOM 1432 O O . MET A 1 184 ? -1.934 1.095 -1.252 1.00 93.94 184 MET A O 1
ATOM 1436 N N . TYR A 1 185 ? -2.423 -0.205 0.504 1.00 94.00 185 TYR A N 1
ATOM 1437 C CA . TYR A 1 185 ? -1.561 -1.307 0.082 1.00 94.00 185 TYR A CA 1
ATOM 1438 C C . TYR A 1 185 ? -1.961 -1.811 -1.323 1.00 94.00 185 TYR A C 1
ATOM 1440 O O . TYR A 1 185 ? -3.143 -2.106 -1.538 1.00 94.00 185 TYR A O 1
ATOM 1448 N N . PRO A 1 186 ? -1.019 -1.957 -2.277 1.00 94.62 186 PRO A N 1
ATOM 1449 C CA . PRO A 1 186 ? 0.411 -2.244 -2.090 1.00 94.62 186 PRO A CA 1
ATOM 1450 C C . PRO A 1 186 ? 1.365 -1.045 -2.161 1.00 94.62 186 PRO A C 1
ATOM 1452 O O . PRO A 1 186 ? 2.576 -1.249 -2.262 1.00 94.62 186 PRO A O 1
ATOM 1455 N N . PHE A 1 187 ? 0.857 0.183 -2.097 1.00 92.75 187 PHE A N 1
ATOM 1456 C CA . PHE A 1 187 ? 1.704 1.369 -2.034 1.00 92.75 187 PHE A CA 1
ATOM 1457 C C . PHE A 1 187 ? 2.237 1.591 -0.622 1.00 92.75 187 PHE A C 1
ATOM 1459 O O . PHE A 1 187 ? 1.494 1.478 0.354 1.00 92.75 187 PHE A O 1
ATOM 1466 N N . VAL A 1 188 ? 3.522 1.917 -0.524 1.00 85.81 188 VAL A N 1
ATOM 1467 C CA . VAL A 1 188 ? 4.164 2.370 0.713 1.00 85.81 188 VAL A CA 1
ATOM 1468 C C . VAL A 1 188 ? 4.888 3.686 0.451 1.00 85.81 188 VAL A C 1
ATOM 1470 O O . VAL A 1 188 ? 5.343 3.931 -0.669 1.00 85.81 188 VAL A O 1
ATOM 1473 N N . SER A 1 189 ? 4.940 4.545 1.468 1.00 75.69 189 SER A N 1
ATOM 1474 C CA . SER A 1 189 ? 5.725 5.778 1.405 1.00 75.69 189 SER A CA 1
ATOM 1475 C C . SER A 1 189 ? 7.208 5.409 1.342 1.00 75.69 189 SER A C 1
ATOM 1477 O O . SER A 1 189 ? 7.644 4.528 2.087 1.00 75.69 189 SER A O 1
ATOM 1479 N N . GLY A 1 190 ? 7.956 6.008 0.416 1.00 66.88 190 GLY A N 1
ATOM 1480 C CA . GLY A 1 190 ? 9.402 5.827 0.325 1.00 66.88 190 GLY A CA 1
ATOM 1481 C C . GLY A 1 190 ? 10.133 6.841 1.187 1.00 66.88 190 GLY A C 1
ATOM 1482 O O . GLY A 1 190 ? 9.728 7.993 1.191 1.00 66.88 190 GLY A O 1
ATOM 1483 N N . ASP A 1 191 ? 11.151 6.390 1.929 1.00 65.69 191 ASP A N 1
ATOM 1484 C CA . ASP A 1 191 ? 12.271 7.123 2.558 1.00 65.69 191 ASP A CA 1
ATOM 1485 C C . ASP A 1 191 ? 12.104 8.645 2.802 1.00 65.69 191 ASP A C 1
ATOM 1487 O O . ASP A 1 191 ? 13.024 9.422 2.563 1.00 65.69 191 ASP A O 1
ATOM 1491 N N . ASN A 1 192 ? 10.943 9.083 3.302 1.00 64.94 192 ASN A N 1
ATOM 1492 C CA . ASN A 1 192 ? 10.547 10.491 3.460 1.00 64.94 192 ASN A CA 1
ATOM 1493 C C . ASN A 1 192 ? 10.556 11.347 2.176 1.00 64.94 192 ASN A C 1
ATOM 1495 O O . ASN A 1 192 ? 10.544 12.574 2.270 1.00 64.94 192 ASN A O 1
ATOM 1499 N N . ASP A 1 193 ? 10.553 10.742 0.990 1.00 75.44 193 ASP A N 1
ATOM 1500 C CA . ASP A 1 193 ? 10.491 11.473 -0.273 1.00 75.44 193 ASP A CA 1
ATOM 1501 C C . ASP A 1 193 ? 9.077 11.377 -0.874 1.00 75.44 193 ASP A C 1
ATOM 1503 O O . ASP A 1 193 ? 8.688 10.341 -1.423 1.00 75.44 193 ASP A O 1
ATOM 1507 N N . PRO A 1 194 ? 8.288 12.463 -0.803 1.00 74.69 194 PRO A N 1
ATOM 1508 C CA . PRO A 1 194 ? 6.921 12.482 -1.305 1.00 74.69 194 PRO A CA 1
ATOM 1509 C C . PRO A 1 194 ? 6.830 12.434 -2.834 1.00 74.69 194 PRO A C 1
ATOM 1511 O O . PRO A 1 194 ? 5.723 12.307 -3.362 1.00 74.69 194 PRO A O 1
ATOM 1514 N N . SER A 1 195 ? 7.950 12.576 -3.555 1.00 78.62 195 SER A N 1
ATOM 1515 C CA . SER A 1 195 ? 7.976 12.654 -5.018 1.00 78.62 195 SER A CA 1
ATOM 1516 C C . SER A 1 195 ? 7.815 11.301 -5.714 1.00 78.62 195 SER A C 1
ATOM 1518 O O . SER A 1 195 ? 7.566 11.264 -6.924 1.00 78.62 195 SER A O 1
ATOM 1520 N N . HIS A 1 196 ? 7.913 10.198 -4.966 1.00 80.75 196 HIS A N 1
ATOM 1521 C CA . HIS A 1 196 ? 7.765 8.859 -5.511 1.00 80.75 196 HIS A CA 1
ATOM 1522 C C . HIS A 1 196 ? 6.924 7.929 -4.626 1.00 80.75 196 HIS A C 1
ATOM 1524 O O . HIS A 1 196 ? 6.909 7.994 -3.400 1.00 80.75 196 HIS A O 1
ATOM 1530 N N . LEU A 1 197 ? 6.234 6.999 -5.282 1.00 86.62 197 LEU A N 1
ATOM 1531 C CA . LEU A 1 197 ? 5.530 5.884 -4.663 1.00 86.62 197 LEU A CA 1
ATOM 1532 C C . LEU A 1 197 ? 6.408 4.639 -4.722 1.00 86.62 197 LEU A C 1
ATOM 1534 O O . LEU A 1 197 ? 6.951 4.321 -5.779 1.00 86.62 197 LEU A O 1
ATOM 1538 N N . ILE A 1 198 ? 6.463 3.863 -3.644 1.00 89.31 198 ILE A N 1
ATOM 1539 C CA . ILE A 1 198 ? 7.040 2.518 -3.684 1.00 89.31 198 ILE A CA 1
ATOM 1540 C C . ILE A 1 198 ? 5.906 1.503 -3.830 1.00 89.31 198 ILE A C 1
ATOM 1542 O O . ILE A 1 198 ? 4.981 1.463 -3.016 1.00 89.31 198 ILE A O 1
ATOM 1546 N N . LEU A 1 199 ? 5.981 0.653 -4.854 1.00 92.38 199 LEU A N 1
ATOM 1547 C CA . LEU A 1 199 ? 4.979 -0.375 -5.126 1.00 92.38 199 LEU A CA 1
ATOM 1548 C C . LEU A 1 199 ? 5.477 -1.759 -4.701 1.00 92.38 199 LEU A C 1
ATOM 1550 O O . LEU A 1 199 ? 6.403 -2.316 -5.286 1.00 92.38 199 LEU A O 1
ATOM 1554 N N . LYS A 1 200 ? 4.827 -2.368 -3.704 1.00 92.94 200 LYS A N 1
ATOM 1555 C CA . LYS A 1 200 ? 5.162 -3.724 -3.248 1.00 92.94 200 LYS A CA 1
ATOM 1556 C C . LYS A 1 200 ? 4.663 -4.780 -4.238 1.00 92.94 200 LYS A C 1
ATOM 1558 O O . LYS A 1 200 ? 3.516 -5.227 -4.179 1.00 92.94 200 LYS A O 1
ATOM 1563 N N . VAL A 1 201 ? 5.562 -5.234 -5.109 1.00 93.56 201 VAL A N 1
ATOM 1564 C CA . VAL A 1 201 ? 5.296 -6.296 -6.096 1.00 93.56 201 VAL A CA 1
ATOM 1565 C C . VAL A 1 201 ? 5.398 -7.716 -5.532 1.00 93.56 201 VAL A C 1
ATOM 1567 O O . VAL A 1 201 ? 5.064 -8.664 -6.226 1.00 93.56 201 VAL A O 1
ATOM 1570 N N . SER A 1 202 ? 5.729 -7.892 -4.249 1.00 91.62 202 SER A N 1
ATOM 1571 C CA . SER A 1 202 ? 5.517 -9.167 -3.537 1.00 91.62 202 SER A CA 1
ATOM 1572 C C . SER A 1 202 ? 4.030 -9.483 -3.302 1.00 91.62 202 SER A C 1
ATOM 1574 O O . SER A 1 202 ? 3.664 -10.577 -2.868 1.00 91.62 202 SER A O 1
ATOM 1576 N N . CYS A 1 203 ? 3.151 -8.516 -3.579 1.00 93.44 203 CYS A N 1
ATOM 1577 C CA . CYS A 1 203 ? 1.718 -8.704 -3.659 1.00 93.44 203 CYS A CA 1
ATOM 1578 C C . CYS A 1 203 ? 1.288 -8.852 -5.115 1.00 93.44 203 CYS A C 1
ATOM 1580 O O . CYS A 1 203 ? 1.509 -7.973 -5.941 1.00 93.44 203 CYS A O 1
ATOM 1582 N N . ASP A 1 204 ? 0.548 -9.916 -5.377 1.00 93.31 204 ASP A N 1
ATOM 1583 C CA . ASP A 1 204 ? -0.219 -10.175 -6.590 1.00 93.31 204 ASP A CA 1
ATOM 1584 C C . ASP A 1 204 ? -0.963 -8.957 -7.161 1.00 93.31 204 ASP A C 1
ATOM 1586 O O . ASP A 1 204 ? -0.905 -8.685 -8.358 1.00 93.31 204 ASP A O 1
ATOM 1590 N N . TYR A 1 205 ? -1.620 -8.188 -6.292 1.00 95.25 205 TYR A N 1
ATOM 1591 C CA . TYR A 1 205 ? -2.304 -6.956 -6.680 1.00 95.25 205 TYR A CA 1
ATOM 1592 C C . TYR A 1 205 ? -1.317 -5.874 -7.142 1.00 95.25 205 TYR A C 1
ATOM 1594 O O . TYR A 1 205 ? -1.584 -5.168 -8.108 1.00 95.25 205 TYR A O 1
ATOM 1602 N N . GLY A 1 206 ? -0.152 -5.777 -6.497 1.00 95.06 206 GLY A N 1
ATOM 1603 C CA . GLY A 1 206 ? 0.910 -4.845 -6.880 1.00 95.06 206 GLY A CA 1
ATOM 1604 C C . GLY A 1 206 ? 1.538 -5.204 -8.222 1.00 95.06 206 GLY A C 1
ATOM 1605 O O . GLY A 1 206 ? 1.747 -4.316 -9.042 1.00 95.06 206 GLY A O 1
ATOM 1606 N N . LYS A 1 207 ? 1.751 -6.500 -8.493 1.00 95.12 207 LYS A N 1
ATOM 1607 C CA . LYS A 1 207 ? 2.194 -6.989 -9.811 1.00 95.12 207 LYS A CA 1
ATOM 1608 C C . LYS A 1 207 ? 1.233 -6.544 -10.914 1.00 95.12 207 LYS A C 1
ATOM 1610 O O . LYS A 1 207 ? 1.664 -6.028 -11.940 1.00 95.12 207 LYS A O 1
ATOM 1615 N N . ASP A 1 208 ? -0.070 -6.702 -10.691 1.00 95.62 208 ASP A N 1
ATOM 1616 C CA . ASP A 1 208 ? -1.085 -6.337 -11.684 1.00 95.62 208 ASP A CA 1
ATOM 1617 C C . ASP A 1 208 ? -1.172 -4.829 -11.914 1.00 95.62 208 ASP A C 1
ATOM 1619 O O . ASP A 1 208 ? -1.245 -4.400 -13.065 1.00 95.62 208 ASP A O 1
ATOM 1623 N N . ILE A 1 209 ? -1.095 -4.027 -10.847 1.00 94.19 209 ILE A N 1
ATOM 1624 C CA . ILE A 1 209 ? -1.015 -2.566 -10.958 1.00 94.19 209 ILE A CA 1
ATOM 1625 C C . ILE A 1 209 ? 0.221 -2.167 -11.770 1.00 94.19 209 ILE A C 1
ATOM 1627 O O . ILE A 1 209 ? 0.106 -1.375 -12.701 1.00 94.19 209 ILE A O 1
ATOM 1631 N N . TYR A 1 210 ? 1.392 -2.739 -11.477 1.00 93.06 210 TYR A N 1
ATOM 1632 C CA . TYR A 1 210 ? 2.623 -2.421 -12.203 1.00 93.06 210 TYR A CA 1
ATOM 1633 C C . TYR A 1 210 ? 2.518 -2.762 -13.699 1.00 93.06 210 TYR A C 1
ATOM 1635 O O . TYR A 1 210 ? 2.868 -1.951 -14.559 1.00 93.06 210 TYR A O 1
ATOM 1643 N N . ARG A 1 211 ? 1.955 -3.932 -14.032 1.00 92.94 211 ARG A N 1
ATOM 1644 C CA . ARG A 1 211 ? 1.664 -4.317 -15.424 1.00 92.94 211 ARG A CA 1
ATOM 1645 C C . ARG A 1 211 ? 0.693 -3.343 -16.097 1.00 92.94 211 ARG A C 1
ATOM 1647 O O . ARG A 1 211 ? 0.881 -3.000 -17.258 1.00 92.94 211 ARG A O 1
ATOM 1654 N N . ALA A 1 212 ? -0.347 -2.901 -15.394 1.00 91.38 212 ALA A N 1
ATOM 1655 C CA . ALA A 1 212 ? -1.312 -1.951 -15.939 1.00 91.38 212 ALA A CA 1
ATOM 1656 C C . ALA A 1 212 ? -0.668 -0.585 -16.211 1.00 91.38 212 ALA A C 1
ATOM 1658 O O . ALA A 1 212 ? -0.831 -0.049 -17.303 1.00 91.38 212 ALA A O 1
ATOM 1659 N N . ILE A 1 213 ? 0.123 -0.068 -15.263 1.00 88.50 213 ILE A N 1
ATOM 1660 C CA . ILE A 1 213 ? 0.883 1.176 -15.435 1.00 88.50 213 ILE A CA 1
ATOM 1661 C C . ILE A 1 213 ? 1.759 1.064 -16.681 1.00 88.50 213 ILE A C 1
ATOM 1663 O O . ILE A 1 213 ? 1.595 1.860 -17.597 1.00 88.50 213 ILE A O 1
ATOM 1667 N N . THR A 1 214 ? 2.620 0.041 -16.750 1.00 85.94 214 THR A N 1
ATOM 1668 C CA . THR A 1 214 ? 3.591 -0.159 -17.845 1.00 85.94 214 THR A CA 1
ATOM 1669 C C . THR A 1 214 ? 2.942 -0.338 -19.220 1.00 85.94 214 THR A C 1
ATOM 1671 O O . THR A 1 214 ? 3.472 0.172 -20.205 1.00 85.94 214 THR A O 1
ATOM 1674 N N . ARG A 1 215 ? 1.780 -1.000 -19.309 1.00 83.94 215 ARG A N 1
ATOM 1675 C CA . ARG A 1 215 ? 1.019 -1.116 -20.566 1.00 83.94 215 ARG A CA 1
ATOM 1676 C C . ARG A 1 215 ? 0.379 0.200 -20.984 1.00 83.94 215 ARG A C 1
ATOM 1678 O O . ARG A 1 215 ? 0.501 0.573 -22.143 1.00 83.94 215 ARG A O 1
ATOM 1685 N N . ASN A 1 216 ? -0.240 0.924 -20.057 1.00 74.88 216 ASN A N 1
ATOM 1686 C CA . ASN A 1 216 ? -0.878 2.196 -20.388 1.00 74.88 216 ASN A CA 1
ATOM 1687 C C . ASN A 1 216 ? 0.154 3.274 -20.781 1.00 74.88 216 ASN A C 1
ATOM 1689 O O . ASN A 1 216 ? -0.186 4.179 -21.538 1.00 74.88 216 ASN A O 1
ATOM 1693 N N . ILE A 1 217 ? 1.426 3.135 -20.361 1.00 68.06 217 ILE A N 1
ATOM 1694 C CA . ILE A 1 217 ? 2.544 3.936 -20.904 1.00 68.06 217 ILE A CA 1
ATOM 1695 C C . ILE A 1 217 ? 2.627 3.822 -22.419 1.00 68.06 217 ILE A C 1
ATOM 1697 O O . ILE A 1 217 ? 2.765 4.817 -23.125 1.00 68.06 217 ILE A O 1
ATOM 1701 N N . LYS A 1 218 ? 2.530 2.590 -22.919 1.00 56.94 218 LYS A N 1
ATOM 1702 C CA . LYS A 1 218 ? 2.596 2.306 -24.347 1.00 56.94 218 LYS A CA 1
ATOM 1703 C C . LYS A 1 218 ? 1.451 2.980 -25.098 1.00 56.94 218 LYS A C 1
ATOM 1705 O O . LYS A 1 218 ? 1.674 3.473 -26.193 1.00 56.94 218 LYS A O 1
ATOM 1710 N N . GLU A 1 219 ? 0.254 2.998 -24.517 1.00 55.94 219 GLU A N 1
ATOM 1711 C CA . GLU A 1 219 ? -0.938 3.563 -25.155 1.00 55.94 219 GLU A CA 1
ATOM 1712 C C . GLU A 1 219 ? -0.901 5.094 -25.178 1.00 55.94 219 GLU A C 1
ATOM 1714 O O . GLU A 1 219 ? -1.157 5.689 -26.219 1.00 55.94 219 GLU A O 1
ATOM 1719 N N . SER A 1 220 ? -0.484 5.753 -24.091 1.00 51.06 220 SER A N 1
ATOM 1720 C CA . SER A 1 220 ? -0.442 7.220 -24.084 1.00 51.06 220 SER A CA 1
ATOM 1721 C C . SER A 1 220 ? 0.708 7.804 -24.914 1.00 51.06 220 SER A C 1
ATOM 1723 O O . SER A 1 220 ? 0.578 8.922 -25.398 1.00 51.06 220 SER A O 1
ATOM 1725 N N . LEU A 1 221 ? 1.833 7.090 -25.071 1.00 43.09 221 LEU A N 1
ATOM 1726 C CA . LEU A 1 221 ? 2.938 7.518 -25.944 1.00 43.09 221 LEU A CA 1
ATOM 1727 C C . LEU A 1 221 ? 2.551 7.477 -27.429 1.00 43.09 221 LEU A C 1
ATOM 1729 O O . LEU A 1 221 ? 3.152 8.177 -28.239 1.00 43.09 221 LEU A O 1
ATOM 1733 N N . VAL A 1 222 ? 1.543 6.677 -27.788 1.00 44.53 222 VAL A N 1
ATOM 1734 C CA . VAL A 1 222 ? 0.963 6.669 -29.138 1.00 44.53 222 VAL A CA 1
ATOM 1735 C C . VAL A 1 222 ? 0.048 7.886 -29.350 1.00 44.53 222 VAL A C 1
ATOM 1737 O O . VAL A 1 222 ? -0.067 8.364 -30.475 1.00 44.53 222 VAL A O 1
ATOM 1740 N N . ASP A 1 223 ? -0.512 8.450 -28.274 1.00 39.81 223 ASP A N 1
ATOM 1741 C CA . ASP A 1 223 ? -1.425 9.603 -28.314 1.00 39.81 223 ASP A CA 1
ATOM 1742 C C . ASP A 1 223 ? -0.743 10.967 -28.044 1.00 39.81 223 ASP A C 1
ATOM 1744 O O . ASP A 1 223 ? -1.323 12.022 -28.320 1.00 39.81 223 ASP A O 1
ATOM 1748 N N . SER A 1 224 ? 0.493 11.001 -27.531 1.00 35.97 224 SER A N 1
ATOM 1749 C CA . SER A 1 224 ? 1.151 12.230 -27.047 1.00 35.97 224 SER A CA 1
ATOM 1750 C C . SER A 1 224 ? 1.815 13.093 -28.136 1.00 35.97 224 SER A C 1
ATOM 1752 O O . SER A 1 224 ? 2.945 13.550 -27.972 1.00 35.97 224 SER A O 1
ATOM 1754 N N . HIS A 1 225 ? 1.089 13.389 -29.220 1.00 39.03 225 HIS A N 1
ATOM 1755 C CA . HIS A 1 225 ? 1.348 14.569 -30.064 1.00 39.03 225 HIS A CA 1
ATOM 1756 C C . HIS A 1 225 ? 0.564 15.814 -29.598 1.00 39.03 225 HIS A C 1
ATOM 1758 O O . HIS A 1 225 ? 0.588 16.848 -30.265 1.00 39.03 225 HIS A O 1
ATOM 1764 N N . TYR A 1 226 ? -0.126 15.742 -28.455 1.00 34.84 226 TYR A N 1
ATOM 1765 C CA . TYR A 1 226 ? -1.019 16.795 -27.983 1.00 34.84 226 TYR A CA 1
ATOM 1766 C C . TYR A 1 226 ? -0.814 17.132 -26.496 1.00 34.84 226 TYR A C 1
ATOM 1768 O O . TYR A 1 226 ? -1.069 16.310 -25.625 1.00 34.84 226 TYR A O 1
ATOM 1776 N N . LEU A 1 227 ? -0.490 18.416 -26.273 1.00 37.38 227 LEU A N 1
ATOM 1777 C CA . LEU A 1 227 ? -0.670 19.246 -25.066 1.00 37.38 227 LEU A CA 1
ATOM 1778 C C . LEU A 1 227 ? 0.520 19.455 -24.116 1.00 37.38 227 LEU A C 1
ATOM 1780 O O . LEU A 1 227 ? 0.535 19.021 -22.973 1.00 37.38 227 LEU A O 1
ATOM 1784 N N . ALA A 1 228 ? 1.383 20.388 -24.523 1.00 38.84 228 ALA A N 1
ATOM 1785 C CA . ALA A 1 228 ? 1.976 21.351 -23.602 1.00 38.84 228 ALA A CA 1
ATOM 1786 C C . ALA A 1 228 ? 0.877 22.274 -23.031 1.00 38.84 228 ALA A C 1
ATOM 1788 O O . ALA A 1 228 ? 0.352 23.130 -23.743 1.00 38.84 228 ALA A O 1
ATOM 1789 N N . SER A 1 229 ? 0.512 22.142 -21.753 1.00 41.38 229 SER A N 1
ATOM 1790 C CA . SER A 1 229 ? -0.196 23.223 -21.046 1.00 41.38 229 SER A CA 1
ATOM 1791 C C . SER A 1 229 ? 0.082 23.187 -19.542 1.00 41.38 229 SER A C 1
ATOM 1793 O O . SER A 1 229 ? -0.399 22.325 -18.810 1.00 41.38 229 SER A O 1
ATOM 1795 N N . GLY A 1 230 ? 0.899 24.138 -19.084 1.00 37.50 230 GLY A N 1
ATOM 1796 C CA . GLY A 1 230 ? 1.347 24.251 -17.700 1.00 37.50 230 GLY A CA 1
ATOM 1797 C C . GLY A 1 230 ? 0.207 24.516 -16.719 1.00 37.50 230 GLY A C 1
ATOM 1798 O O . GLY A 1 230 ? -0.274 25.643 -16.597 1.00 37.50 230 GLY A O 1
ATOM 1799 N N . ARG A 1 231 ? -0.179 23.491 -15.954 1.00 36.03 231 ARG A N 1
ATOM 1800 C CA . ARG A 1 231 ? -0.998 23.653 -14.747 1.00 36.03 231 ARG A CA 1
ATOM 1801 C C . ARG A 1 231 ? -0.146 23.476 -13.499 1.00 36.03 231 ARG A C 1
ATOM 1803 O O . ARG A 1 231 ? 0.691 22.581 -13.426 1.00 36.03 231 ARG A O 1
ATOM 1810 N N . LYS A 1 232 ? -0.397 24.345 -12.518 1.00 31.81 232 LYS A N 1
ATOM 1811 C CA . LYS A 1 232 ? 0.186 24.284 -11.176 1.00 31.81 232 LYS A CA 1
ATOM 1812 C C . LYS A 1 232 ? -0.198 22.959 -10.514 1.00 31.81 232 LYS A C 1
ATOM 1814 O O . LYS A 1 232 ? -1.367 22.573 -10.533 1.00 31.81 232 LYS A O 1
ATOM 1819 N N . THR A 1 233 ? 0.799 22.276 -9.967 1.00 35.28 233 THR A N 1
ATOM 1820 C CA . THR A 1 233 ? 0.646 21.056 -9.176 1.00 35.28 233 THR A CA 1
ATOM 1821 C C . THR A 1 233 ? -0.197 21.339 -7.936 1.00 35.28 233 THR A C 1
ATOM 1823 O O . THR A 1 233 ? -0.076 22.397 -7.322 1.00 35.28 233 THR A O 1
ATOM 1826 N N . PHE A 1 234 ? -1.072 20.395 -7.594 1.00 35.72 234 PHE A N 1
ATOM 1827 C CA . PHE A 1 234 ? -1.754 20.349 -6.306 1.00 35.72 234 PHE A CA 1
ATOM 1828 C C . PHE A 1 234 ? -0.692 20.257 -5.203 1.00 35.72 234 PHE A C 1
ATOM 1830 O O . PHE A 1 234 ? 0.144 19.356 -5.252 1.00 35.72 234 PHE A O 1
ATOM 1837 N N . ASP A 1 235 ? -0.703 21.211 -4.274 1.00 39.28 235 ASP A N 1
ATOM 1838 C CA . ASP A 1 235 ? 0.193 21.265 -3.120 1.00 39.28 235 ASP A CA 1
ATOM 1839 C C . ASP A 1 235 ? -0.573 20.687 -1.914 1.00 39.28 235 ASP A C 1
ATOM 1841 O O . ASP A 1 235 ? -1.439 21.376 -1.362 1.00 39.28 235 ASP A O 1
ATOM 1845 N N . PRO A 1 236 ? -0.409 19.390 -1.585 1.00 42.28 236 PRO A N 1
ATOM 1846 C CA . PRO A 1 236 ? -1.035 18.806 -0.404 1.00 42.28 236 PRO A CA 1
ATOM 1847 C C . PRO A 1 236 ? -0.588 19.570 0.838 1.00 42.28 236 PRO A C 1
ATOM 1849 O O . PRO A 1 236 ? 0.593 19.870 1.007 1.00 42.28 236 PRO A O 1
ATOM 1852 N N . THR A 1 237 ? -1.533 19.883 1.720 1.00 43.75 237 THR A N 1
ATOM 1853 C CA . THR A 1 237 ? -1.190 20.586 2.955 1.00 43.75 237 THR A CA 1
ATOM 1854 C C . THR A 1 237 ? -0.273 19.702 3.805 1.00 43.75 237 THR A C 1
ATOM 1856 O O . THR A 1 237 ? -0.399 18.479 3.792 1.00 43.75 237 THR A O 1
ATOM 1859 N N . GLU A 1 238 ? 0.626 20.299 4.589 1.00 45.00 238 GLU A N 1
ATOM 1860 C CA . GLU A 1 238 ? 1.511 19.602 5.547 1.00 45.00 238 GLU A CA 1
ATOM 1861 C C . GLU A 1 238 ? 0.756 18.586 6.445 1.00 45.00 238 GLU A C 1
ATOM 1863 O O . GLU A 1 238 ? 1.306 17.579 6.880 1.00 45.00 238 GLU A O 1
ATOM 1868 N N . LYS A 1 239 ? -0.553 18.793 6.632 1.00 49.06 239 LYS A N 1
ATOM 1869 C CA . LYS A 1 239 ? -1.477 17.961 7.416 1.00 49.06 239 LYS A CA 1
ATOM 1870 C C . LYS A 1 239 ? -1.887 16.651 6.733 1.00 49.06 239 LYS A C 1
ATOM 1872 O O . LYS A 1 239 ? -2.073 15.639 7.403 1.00 49.06 239 LYS A O 1
ATOM 1877 N N . ASP A 1 240 ? -1.992 16.638 5.405 1.00 47.19 240 ASP A N 1
ATOM 1878 C CA . ASP A 1 240 ? -2.238 15.404 4.646 1.00 47.19 240 ASP A CA 1
ATOM 1879 C C . ASP A 1 240 ? -0.997 14.497 4.680 1.00 47.19 240 ASP A C 1
ATOM 1881 O O . ASP A 1 240 ? -1.103 13.268 4.670 1.00 47.19 240 ASP A O 1
ATOM 1885 N N . TRP A 1 241 ? 0.186 15.108 4.802 1.00 49.25 241 TRP A N 1
ATOM 1886 C CA . TRP A 1 241 ? 1.444 14.398 4.967 1.00 49.25 241 TRP A CA 1
ATOM 1887 C C . TRP A 1 241 ? 1.571 13.751 6.335 1.00 49.25 241 TRP A C 1
ATOM 1889 O O . TRP A 1 241 ? 1.954 12.595 6.379 1.00 49.25 241 TRP A O 1
ATOM 1899 N N . GLU A 1 242 ? 1.188 14.379 7.446 1.00 47.41 242 GLU A N 1
ATOM 1900 C CA . GLU A 1 242 ? 1.246 13.701 8.754 1.00 47.41 242 GLU A CA 1
ATOM 1901 C C . GLU A 1 242 ? 0.283 12.506 8.864 1.00 47.41 242 GLU A C 1
ATOM 1903 O O . GLU A 1 242 ? 0.557 11.559 9.593 1.00 47.41 242 GLU A O 1
ATOM 1908 N N . TYR A 1 243 ? -0.796 12.462 8.082 1.00 49.34 243 TYR A N 1
ATOM 1909 C CA . TYR A 1 243 ? -1.678 11.291 8.004 1.00 49.34 243 TYR A CA 1
ATOM 1910 C C . TYR A 1 243 ? -1.046 10.110 7.234 1.00 49.34 243 TYR A C 1
ATOM 1912 O O . TYR A 1 243 ? -1.262 8.943 7.572 1.00 49.34 243 TYR A O 1
ATOM 1920 N N . LEU A 1 244 ? -0.243 10.405 6.205 1.00 46.09 244 LEU A N 1
ATOM 1921 C CA . LEU A 1 244 ? 0.388 9.426 5.305 1.00 46.09 244 LEU A CA 1
ATOM 1922 C C . LEU A 1 244 ? 1.822 9.038 5.729 1.00 46.09 244 LEU A C 1
ATOM 1924 O O . LEU A 1 244 ? 2.233 7.888 5.591 1.00 46.09 244 LEU A O 1
ATOM 1928 N N . VAL A 1 245 ? 2.555 10.005 6.277 1.00 43.75 245 VAL A N 1
ATOM 1929 C CA . VAL A 1 245 ? 3.937 9.982 6.794 1.00 43.75 245 VAL A CA 1
ATOM 1930 C C . VAL A 1 245 ? 3.954 9.885 8.309 1.00 43.75 245 VAL A C 1
ATOM 1932 O O . VAL A 1 245 ? 4.960 9.483 8.870 1.00 43.75 245 VAL A O 1
ATOM 1935 N N . GLY A 1 246 ? 2.822 10.047 8.990 1.00 42.41 246 GLY A N 1
ATOM 1936 C CA . GLY A 1 246 ? 2.629 9.526 10.340 1.00 42.41 246 GLY A CA 1
ATOM 1937 C C . GLY A 1 246 ? 2.734 8.006 10.395 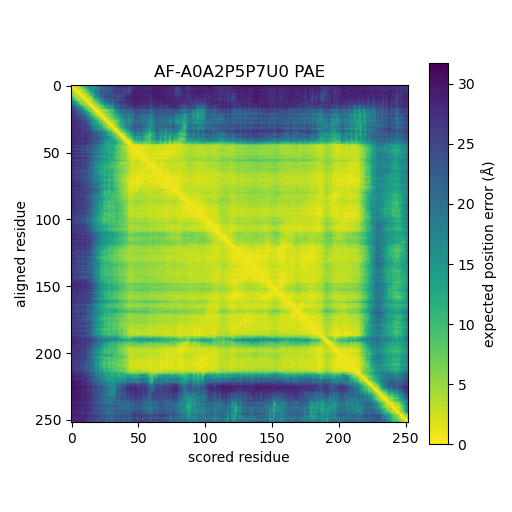1.00 42.41 246 GLY A C 1
ATOM 1938 O O . GLY A 1 246 ? 2.252 7.428 11.341 1.00 42.41 246 GLY A O 1
ATOM 1939 N N . TYR A 1 247 ? 3.340 7.330 9.419 1.00 46.47 247 TYR A N 1
ATOM 1940 C CA . TYR A 1 247 ? 3.863 5.964 9.441 1.00 46.47 247 TYR A CA 1
ATOM 1941 C C . TYR A 1 2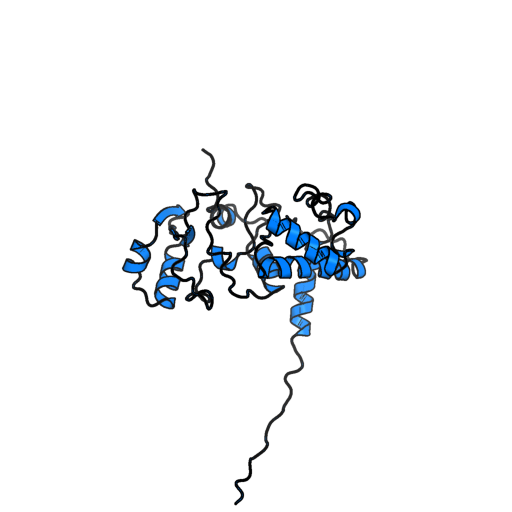47 ? 5.394 5.909 9.546 1.00 46.47 247 TYR A C 1
ATOM 1943 O O . TYR A 1 247 ? 5.934 4.841 9.792 1.00 46.47 247 TYR A O 1
ATOM 1951 N N . LEU A 1 248 ? 6.085 7.039 9.411 1.00 39.22 248 LEU A N 1
ATOM 1952 C CA . LEU A 1 248 ? 7.523 7.191 9.574 1.00 39.22 248 LEU A CA 1
ATOM 1953 C C . LEU A 1 248 ? 7.776 7.998 10.860 1.00 39.22 248 LEU A C 1
ATOM 1955 O O . LEU A 1 248 ? 7.081 8.986 11.114 1.00 39.22 248 LEU A O 1
ATOM 1959 N N . PRO A 1 249 ? 8.707 7.579 11.733 1.00 34.38 249 PRO A N 1
ATOM 1960 C CA . PRO A 1 249 ? 9.083 8.395 12.877 1.00 34.38 249 PRO A CA 1
ATOM 1961 C C . PRO A 1 249 ? 9.662 9.726 12.382 1.00 34.38 249 PRO A C 1
ATOM 1963 O O . PRO A 1 249 ? 10.499 9.751 11.482 1.00 34.38 249 PRO A O 1
ATOM 1966 N N . LYS A 1 250 ? 9.247 10.839 13.002 1.00 40.75 250 LYS A N 1
ATOM 1967 C CA . LYS A 1 250 ? 10.023 12.080 12.931 1.00 40.75 250 LYS A CA 1
ATOM 1968 C C . LYS A 1 250 ? 11.379 11.756 13.561 1.00 40.75 250 LYS A C 1
ATOM 1970 O O . LYS A 1 250 ? 11.429 11.507 14.767 1.00 40.75 250 LYS A O 1
ATOM 1975 N N . ASN A 1 251 ? 12.439 11.674 12.757 1.00 36.47 251 ASN A N 1
ATOM 1976 C CA . ASN A 1 251 ? 13.794 11.557 13.289 1.00 36.47 251 ASN A CA 1
ATOM 1977 C C . ASN A 1 251 ? 14.013 12.749 14.234 1.00 36.47 251 ASN A C 1
ATOM 1979 O O . ASN A 1 251 ? 13.857 13.898 13.819 1.00 36.47 251 ASN A O 1
ATOM 1983 N N . LYS A 1 252 ? 14.259 12.449 15.513 1.00 33.94 252 LYS A N 1
ATOM 1984 C CA . LYS A 1 252 ? 14.742 13.421 16.495 1.00 33.94 252 LYS A CA 1
ATOM 1985 C C . LYS A 1 252 ? 16.225 13.665 16.284 1.00 33.94 252 LYS A C 1
ATOM 1987 O O . LYS A 1 252 ? 16.920 12.678 15.955 1.00 33.94 252 LYS A O 1
#